Protein AF-A0A7V3LWU8-F1 (afdb_monomer)

Secondary structure (DSSP, 8-state):
-GGG--SPPPGGG---SSS-HHHHHHHHHHHHHHHHHHHHHHHHHGGG-SS--HHHHTT--TTTHHHHEEEEEETTEEEEEE-GGGG-HHHHHHHHHIIIIIHHHHHHHTT-HHHHHHIIIIIHHHHHHHHHHHHHHHHHHHHHHHHTT-HHHHTTB-TTHHHHHHHTTS-TT-HHHHHHHHTS----EEEEEEHHHHHHT-

Foldseek 3Di:
DCVLVPDAWDPQLAADLDDDLVSNLQSLLSLLLLQLVLVVCCLVCPLVPVVDDPCVSSVHDPSCCVVFWDWDDDPQKIKIKGQSLVSRSLSVVLVVLCVPPLVVLVVVLVPDVVSVVCNVPPSVVVSVVSLVSSQVSQVSSVVVCVVVPSVSQVVFACFPVVLVVCLVVDDPPCVVVNVSSNSRGGSMGMDMDRNVSSNVVD

Sequence (202 aa):
MLQHLQRPFVPAYRAPERGDPQVIVRRIAEGVSILAERLRRLPQAYPHWHPFDPAAYFDLYPEQVPAIVRIDRLGATLDVILYADLLSPAFRRAERFWAAEFCPAYFAAGRDDAFAQHFQQRTLPAMQRRLQEAREEIARAAELLYGRDDVAFLAVSAALDERIAHEHRLPEDDPGLIDLYHSLPTLTLSRSYDILEMIRSA

Structure (mmCIF, N/CA/C/O backbone):
data_AF-A0A7V3LWU8-F1
#
_entry.id   AF-A0A7V3LWU8-F1
#
loop_
_atom_site.group_PDB
_atom_site.id
_atom_site.type_symbol
_atom_site.label_atom_id
_atom_site.label_alt_id
_atom_site.label_comp_id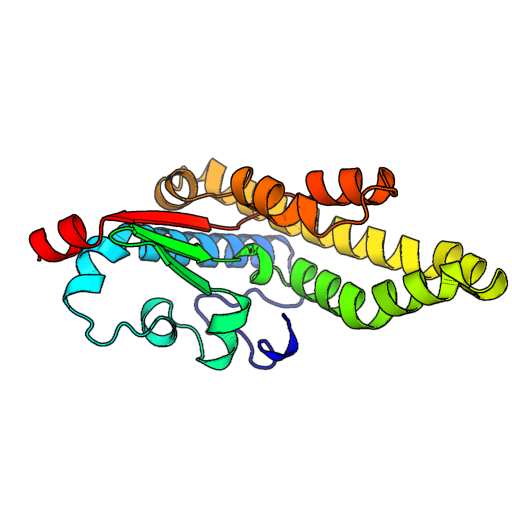
_atom_site.label_asym_id
_atom_site.label_entity_id
_atom_site.label_seq_id
_atom_site.pdbx_PDB_ins_code
_atom_site.Cartn_x
_atom_site.Cartn_y
_atom_site.Cartn_z
_atom_site.occupancy
_atom_site.B_iso_or_equiv
_atom_site.auth_seq_id
_atom_site.auth_comp_id
_atom_site.auth_asym_id
_atom_site.auth_atom_id
_atom_site.pdbx_PDB_model_num
ATOM 1 N N . MET A 1 1 ? -5.614 -4.000 -9.736 1.00 51.31 1 MET A N 1
ATOM 2 C CA . MET A 1 1 ? -6.006 -3.206 -8.554 1.00 51.31 1 MET A CA 1
ATOM 3 C C . MET A 1 1 ? -6.424 -1.782 -8.933 1.00 51.31 1 MET A C 1
ATOM 5 O O . MET A 1 1 ? -7.439 -1.308 -8.448 1.00 51.31 1 MET A O 1
ATOM 9 N N . LEU A 1 2 ? -5.727 -1.111 -9.857 1.00 55.59 2 LEU A N 1
ATOM 10 C CA . LEU A 1 2 ? -5.934 0.325 -10.157 1.00 55.59 2 LEU A CA 1
ATOM 11 C C . LEU A 1 2 ? -7.181 0.754 -10.926 1.00 55.59 2 LEU A C 1
ATOM 13 O O . LEU A 1 2 ? -7.467 1.950 -10.935 1.00 55.59 2 LEU A O 1
ATOM 17 N N . GLN A 1 3 ? -7.927 -0.153 -11.567 1.00 55.62 3 GLN A N 1
ATOM 18 C CA . GLN A 1 3 ? -9.186 0.233 -12.234 1.00 55.62 3 GLN A CA 1
ATOM 19 C C . GLN A 1 3 ? -10.171 0.902 -11.255 1.00 55.62 3 GLN A C 1
ATOM 21 O O . GLN A 1 3 ? -11.027 1.679 -11.659 1.00 55.62 3 GLN A O 1
ATOM 26 N N . HIS A 1 4 ? -9.970 0.646 -9.966 1.00 56.06 4 HIS A N 1
ATOM 27 C CA . HIS A 1 4 ? -10.725 1.119 -8.817 1.00 56.06 4 HIS A CA 1
ATOM 28 C C . HIS A 1 4 ? -10.209 2.457 -8.232 1.00 56.06 4 HIS A C 1
ATOM 30 O O . HIS A 1 4 ? -10.924 3.132 -7.500 1.00 56.06 4 HIS A O 1
ATOM 36 N N . LEU A 1 5 ? -9.006 2.913 -8.613 1.00 68.94 5 LEU A N 1
ATOM 37 C CA . LEU A 1 5 ? -8.411 4.190 -8.174 1.00 68.94 5 LEU A CA 1
ATOM 38 C C . LEU A 1 5 ? -8.501 5.288 -9.251 1.00 68.94 5 LEU A C 1
ATOM 40 O O . LEU A 1 5 ? -7.589 6.101 -9.406 1.00 68.94 5 LEU A O 1
ATOM 44 N N . GLN A 1 6 ? -9.591 5.323 -10.024 1.00 70.06 6 GLN A N 1
ATOM 45 C CA . GLN A 1 6 ? -9.822 6.392 -11.009 1.00 70.06 6 GLN A CA 1
ATOM 46 C C . GLN A 1 6 ? -10.108 7.744 -10.346 1.00 70.06 6 GLN A C 1
ATOM 48 O O . GLN A 1 6 ? -9.814 8.798 -10.912 1.00 70.06 6 GLN A O 1
ATOM 53 N N . ARG A 1 7 ? -10.655 7.717 -9.126 1.00 79.38 7 ARG A N 1
ATOM 54 C CA . ARG A 1 7 ? -10.923 8.908 -8.329 1.00 79.38 7 ARG A CA 1
ATOM 55 C C . ARG A 1 7 ? -9.739 9.213 -7.411 1.00 79.38 7 ARG A C 1
ATOM 57 O O . ARG A 1 7 ? -9.236 8.299 -6.750 1.00 79.38 7 ARG A O 1
ATOM 64 N N . PRO A 1 8 ? -9.301 10.483 -7.315 1.00 83.81 8 PRO A N 1
ATOM 65 C CA . PRO A 1 8 ? -8.256 10.840 -6.371 1.00 83.81 8 PRO A CA 1
ATOM 66 C C . PRO A 1 8 ? -8.719 10.561 -4.941 1.00 83.81 8 PRO A C 1
ATOM 68 O O . PRO A 1 8 ? -9.898 10.713 -4.615 1.00 83.81 8 PRO A O 1
ATOM 71 N N . PHE A 1 9 ? -7.769 10.220 -4.075 1.00 88.88 9 PHE A N 1
ATOM 72 C CA . PHE A 1 9 ? -8.013 10.094 -2.645 1.00 88.88 9 PHE A CA 1
ATOM 73 C C . PHE A 1 9 ? -8.727 11.311 -2.065 1.00 88.88 9 PHE A C 1
ATOM 75 O O . PHE A 1 9 ? -8.534 12.450 -2.527 1.00 88.88 9 PHE A O 1
ATOM 82 N N . VAL A 1 10 ? -9.542 11.065 -1.037 1.00 87.19 10 VAL A N 1
ATOM 83 C CA . VAL A 1 10 ? -10.065 12.138 -0.191 1.00 87.19 10 VAL A CA 1
ATOM 84 C C . VAL A 1 10 ? -8.899 12.959 0.376 1.00 87.19 10 VAL A C 1
ATOM 86 O O . VAL A 1 10 ? -7.784 12.438 0.487 1.00 87.19 10 VAL A O 1
ATOM 89 N N . PRO A 1 11 ? -9.108 14.240 0.731 1.00 86.88 11 PRO A N 1
ATOM 90 C CA . PRO A 1 11 ? -8.021 15.113 1.176 1.00 86.88 11 PRO A CA 1
ATOM 91 C C . PRO A 1 11 ? -7.159 14.530 2.305 1.00 86.88 11 PRO A C 1
ATOM 93 O O . PRO A 1 11 ? -5.954 14.757 2.302 1.00 86.88 11 PRO A O 1
ATOM 96 N N . ALA A 1 12 ? -7.751 13.739 3.207 1.00 88.19 12 ALA A N 1
ATOM 97 C CA . ALA A 1 12 ? -7.053 13.098 4.322 1.00 88.19 12 ALA A CA 1
ATOM 98 C C . ALA A 1 12 ? -5.956 12.103 3.895 1.00 88.19 12 ALA A C 1
ATOM 100 O O . ALA A 1 12 ? -4.964 11.965 4.601 1.00 88.19 12 ALA A O 1
ATOM 101 N N . TYR A 1 13 ? -6.098 11.449 2.736 1.00 93.44 13 TYR A N 1
ATOM 102 C CA . TYR A 1 13 ? -5.145 10.441 2.238 1.00 93.44 13 TYR A CA 1
ATOM 103 C C . TYR A 1 13 ? -4.417 10.879 0.965 1.00 93.44 13 TYR A C 1
ATOM 105 O O . TYR A 1 13 ? -3.695 10.104 0.336 1.00 93.44 13 TYR A O 1
ATOM 113 N N . ARG A 1 14 ? -4.627 12.124 0.527 1.00 90.94 14 ARG A N 1
ATOM 114 C CA . ARG A 1 14 ? -4.094 12.604 -0.745 1.00 90.94 14 ARG A CA 1
ATOM 115 C C . ARG A 1 14 ? -2.665 13.117 -0.585 1.00 90.94 14 ARG A C 1
ATOM 117 O O . ARG A 1 14 ? -2.441 14.251 -0.167 1.00 90.94 14 ARG A O 1
ATOM 124 N N . ALA A 1 15 ? -1.709 12.324 -1.055 1.00 93.19 15 ALA A N 1
ATOM 125 C CA . ALA A 1 15 ? -0.369 12.807 -1.364 1.00 93.19 15 ALA A CA 1
ATOM 126 C C . ALA A 1 15 ? -0.344 13.516 -2.741 1.00 93.19 15 ALA A C 1
ATOM 128 O O . ALA A 1 15 ? -0.968 13.023 -3.689 1.00 93.19 15 ALA A O 1
ATOM 129 N N . PRO A 1 16 ? 0.349 14.664 -2.885 1.00 91.69 16 PRO A N 1
ATOM 130 C CA . PRO A 1 16 ? 0.527 15.327 -4.177 1.00 91.69 16 PRO A CA 1
ATOM 131 C C . PRO A 1 16 ? 1.219 14.416 -5.199 1.00 91.69 16 PRO A C 1
ATOM 133 O O . PRO A 1 16 ? 2.201 13.762 -4.877 1.00 91.69 16 PRO A O 1
ATOM 136 N N . GLU A 1 17 ? 0.756 14.412 -6.451 1.00 88.38 17 GLU A N 1
ATOM 137 C CA . GLU A 1 17 ? 1.379 13.615 -7.529 1.00 88.38 17 GLU A CA 1
ATOM 138 C C . GLU A 1 17 ? 2.756 14.154 -7.959 1.00 88.38 17 GLU A C 1
ATOM 140 O O . GLU A 1 17 ? 3.556 13.432 -8.553 1.00 88.38 17 GLU A O 1
ATOM 145 N N . ARG A 1 18 ? 3.016 15.442 -7.706 1.00 88.00 18 ARG A N 1
ATOM 146 C CA . ARG A 1 18 ? 4.257 16.160 -8.025 1.00 88.00 18 ARG A CA 1
ATOM 147 C C . ARG A 1 18 ? 4.507 17.234 -6.973 1.00 88.00 18 ARG A C 1
ATOM 149 O O . ARG A 1 18 ? 3.559 17.724 -6.359 1.00 88.00 18 ARG A O 1
ATOM 156 N N . GLY A 1 19 ? 5.761 17.650 -6.835 1.00 90.62 19 GLY A N 1
ATOM 157 C CA . GLY A 1 19 ? 6.166 18.734 -5.945 1.00 90.62 19 GLY A CA 1
ATOM 158 C C . GLY A 1 19 ? 7.353 18.335 -5.082 1.00 90.62 19 GLY A C 1
ATOM 159 O O . GLY A 1 19 ? 8.114 17.443 -5.447 1.00 90.62 19 GLY A O 1
ATOM 160 N N . ASP A 1 20 ? 7.498 19.013 -3.946 1.00 95.00 20 ASP A N 1
ATOM 161 C CA . ASP A 1 20 ? 8.551 18.734 -2.974 1.00 95.00 20 ASP A CA 1
ATOM 162 C C . ASP A 1 20 ? 8.423 17.295 -2.423 1.00 95.00 20 ASP A C 1
ATOM 164 O O . ASP A 1 20 ? 7.406 16.977 -1.788 1.00 95.00 20 ASP A O 1
ATOM 168 N N . PRO A 1 21 ? 9.447 16.436 -2.609 1.00 93.94 21 PRO A N 1
ATOM 169 C CA . PRO A 1 21 ? 9.463 15.080 -2.071 1.00 93.94 21 PRO A CA 1
ATOM 170 C C . PRO A 1 21 ? 9.198 15.013 -0.563 1.00 93.94 21 PRO A C 1
ATOM 172 O O . PRO A 1 21 ? 8.535 14.087 -0.102 1.00 93.94 21 PRO A O 1
ATOM 175 N N . GLN A 1 22 ? 9.647 15.998 0.224 1.00 95.31 22 GLN A N 1
ATOM 176 C CA . GLN A 1 22 ? 9.404 16.007 1.670 1.00 95.31 22 GLN A CA 1
ATOM 177 C C . GLN A 1 22 ? 7.927 16.224 2.007 1.00 95.31 22 GLN A C 1
ATOM 179 O O . GLN A 1 22 ? 7.410 15.658 2.971 1.00 95.31 22 GLN A O 1
ATOM 184 N N . VAL A 1 23 ? 7.227 17.050 1.225 1.00 96.25 23 VAL A N 1
ATOM 185 C CA . VAL A 1 23 ? 5.783 17.254 1.387 1.00 96.25 23 VAL A CA 1
ATOM 186 C C . VAL A 1 23 ? 5.030 15.979 1.028 1.00 96.25 23 VAL A C 1
ATOM 188 O O . VAL A 1 23 ? 4.137 15.589 1.776 1.00 96.25 23 VAL A O 1
ATOM 191 N N . ILE A 1 24 ? 5.411 15.312 -0.063 1.00 96.56 24 ILE A N 1
ATOM 192 C CA . ILE A 1 24 ? 4.802 14.046 -0.494 1.00 96.56 24 ILE A CA 1
ATOM 193 C C . ILE A 1 24 ? 4.956 12.981 0.598 1.00 96.56 24 ILE A C 1
ATOM 195 O O . ILE A 1 24 ? 3.952 12.461 1.080 1.00 96.56 24 ILE A O 1
ATOM 199 N N . VAL A 1 25 ? 6.187 12.731 1.053 1.00 96.56 25 VAL A N 1
ATOM 200 C CA . VAL A 1 25 ? 6.500 11.745 2.102 1.00 96.56 25 VAL A CA 1
ATOM 201 C C . VAL A 1 25 ? 5.716 12.010 3.387 1.00 96.56 25 VAL A C 1
ATOM 203 O O . VAL A 1 25 ? 5.103 11.102 3.945 1.00 96.56 25 VAL A O 1
ATOM 206 N N . ARG A 1 26 ? 5.668 13.267 3.841 1.00 96.62 26 ARG A N 1
ATOM 207 C CA . ARG A 1 26 ? 4.905 13.648 5.036 1.00 96.62 26 ARG A CA 1
ATOM 208 C C . ARG A 1 26 ? 3.408 13.386 4.880 1.00 96.62 26 ARG A C 1
ATOM 210 O O . ARG A 1 26 ? 2.795 12.906 5.826 1.00 96.62 26 ARG A O 1
ATOM 217 N N . ARG A 1 27 ? 2.829 13.668 3.708 1.00 97.00 27 ARG A N 1
ATOM 218 C CA . ARG A 1 27 ? 1.408 13.395 3.433 1.00 97.00 27 ARG A CA 1
ATOM 219 C C . ARG A 1 27 ? 1.095 11.903 3.402 1.00 97.00 27 ARG A C 1
ATOM 221 O O . ARG A 1 27 ? 0.041 11.511 3.888 1.00 97.00 27 ARG A O 1
ATOM 228 N N . ILE A 1 28 ? 2.005 11.085 2.871 1.00 96.62 28 ILE A N 1
ATOM 229 C CA . ILE A 1 28 ? 1.878 9.623 2.916 1.00 96.62 28 ILE A CA 1
ATOM 230 C C . ILE A 1 28 ? 1.872 9.157 4.375 1.00 96.62 28 ILE A C 1
ATOM 232 O O . ILE A 1 28 ? 0.922 8.500 4.788 1.00 96.62 28 ILE A O 1
ATOM 236 N N . ALA A 1 29 ? 2.876 9.557 5.164 1.00 96.19 29 ALA A N 1
ATOM 237 C CA . ALA A 1 29 ? 2.971 9.192 6.577 1.00 96.19 29 ALA A CA 1
ATOM 238 C C . ALA A 1 29 ? 1.719 9.612 7.368 1.00 96.19 29 ALA A C 1
ATOM 240 O O . ALA A 1 29 ? 1.133 8.790 8.057 1.00 96.19 29 ALA A O 1
ATOM 241 N N . GLU A 1 30 ? 1.246 10.853 7.208 1.00 96.19 30 GLU A N 1
ATOM 242 C CA . GLU A 1 30 ? 0.007 11.331 7.843 1.00 96.19 30 GLU A CA 1
ATOM 243 C C . GLU A 1 30 ? -1.210 10.462 7.485 1.00 96.19 30 GLU A C 1
ATOM 245 O O . GLU A 1 30 ? -1.994 10.104 8.363 1.00 96.19 30 GLU A O 1
ATOM 250 N N . GLY A 1 31 ? -1.358 10.089 6.210 1.00 96.75 31 GLY A N 1
ATOM 251 C CA . GLY A 1 31 ? -2.437 9.207 5.770 1.00 96.75 31 GLY A CA 1
ATOM 252 C C . GLY A 1 31 ? -2.355 7.813 6.400 1.00 96.75 31 GLY A C 1
ATOM 253 O O . GLY A 1 31 ? -3.369 7.294 6.868 1.00 96.75 31 GLY A O 1
ATOM 254 N N . VAL A 1 32 ? -1.150 7.237 6.471 1.00 96.69 32 VAL A N 1
ATOM 255 C CA . VAL A 1 32 ? -0.896 5.934 7.109 1.00 96.69 32 VAL A CA 1
ATOM 256 C C . VAL A 1 32 ? -1.210 5.982 8.605 1.00 96.69 32 VAL A C 1
ATOM 258 O O . VAL A 1 32 ? -1.919 5.103 9.089 1.00 96.69 32 VAL A O 1
ATOM 261 N N . SER A 1 33 ? -0.778 7.023 9.325 1.00 95.75 33 SER A N 1
ATOM 262 C CA . SER A 1 33 ? -1.102 7.221 10.747 1.00 95.75 33 SER A CA 1
ATOM 263 C C . SER A 1 33 ? -2.613 7.230 10.994 1.00 95.75 33 SER A C 1
ATOM 265 O O . SER A 1 33 ? -3.105 6.591 11.923 1.00 95.75 33 SER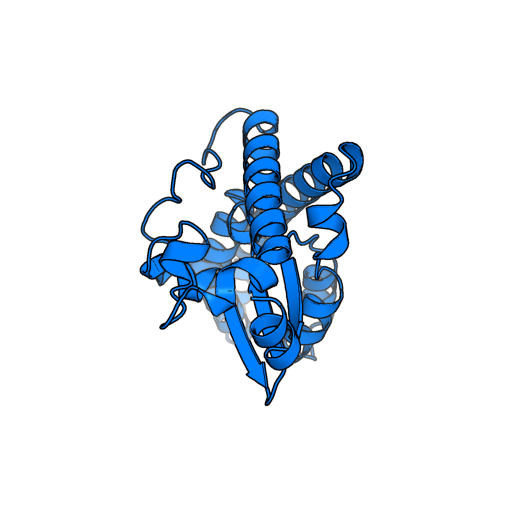 A O 1
ATOM 267 N N . ILE A 1 34 ? -3.379 7.920 10.138 1.00 96.25 34 ILE A N 1
ATOM 268 C CA . ILE A 1 34 ? -4.845 7.969 10.247 1.00 96.25 34 ILE A CA 1
ATOM 269 C C . ILE A 1 34 ? -5.453 6.575 10.042 1.00 96.25 34 ILE A C 1
ATOM 271 O O . ILE A 1 34 ? -6.354 6.188 10.787 1.00 96.25 34 ILE A O 1
ATOM 275 N N . LEU A 1 35 ? -4.988 5.821 9.041 1.00 96.44 35 LEU A N 1
ATOM 276 C CA . LEU A 1 35 ? -5.469 4.462 8.778 1.00 96.44 35 LEU A CA 1
ATOM 277 C C . LEU A 1 35 ? -5.123 3.500 9.924 1.00 96.44 35 LEU A C 1
ATOM 279 O O . LEU A 1 35 ? -5.987 2.739 10.363 1.00 96.44 35 LEU A O 1
ATOM 283 N N . ALA A 1 36 ? -3.904 3.581 10.455 1.00 95.56 36 ALA A N 1
ATOM 284 C CA . ALA A 1 36 ? -3.461 2.778 11.589 1.00 95.56 36 ALA A CA 1
ATOM 285 C C . ALA A 1 36 ? -4.295 3.056 12.846 1.00 95.56 36 ALA A C 1
ATOM 287 O O . ALA A 1 36 ? -4.751 2.131 13.520 1.00 95.56 36 ALA A O 1
ATOM 288 N N . GLU A 1 37 ? -4.585 4.328 13.121 1.00 95.38 37 GLU A N 1
ATOM 289 C CA . GLU A 1 37 ? -5.436 4.712 14.244 1.00 95.38 37 GLU A CA 1
ATOM 290 C C . GLU A 1 37 ? -6.882 4.221 14.072 1.00 95.38 37 GLU A C 1
ATOM 292 O O . GLU A 1 37 ? -7.509 3.789 15.042 1.00 95.38 37 GLU A O 1
ATOM 297 N N . ARG A 1 38 ? -7.413 4.218 12.842 1.00 95.56 38 ARG A N 1
ATOM 298 C CA . ARG A 1 38 ? -8.732 3.631 12.549 1.00 95.56 38 ARG A CA 1
ATOM 299 C C . ARG A 1 38 ? -8.746 2.129 12.788 1.00 95.56 38 ARG A C 1
ATOM 301 O O . ARG A 1 38 ? -9.636 1.650 13.480 1.00 95.56 38 ARG A O 1
ATOM 308 N N . LEU A 1 39 ? -7.738 1.389 12.325 1.00 95.19 39 LEU A N 1
ATOM 309 C CA . LEU A 1 39 ? -7.614 -0.032 12.668 1.00 95.19 39 LEU A CA 1
ATOM 310 C C . LEU A 1 39 ? -7.565 -0.230 14.185 1.00 95.19 39 LEU A C 1
ATOM 312 O O . LEU A 1 39 ? -8.277 -1.070 14.736 1.00 95.19 39 LEU A O 1
ATOM 316 N N . ARG A 1 40 ? -6.783 0.574 14.906 1.00 92.75 40 ARG A N 1
ATOM 317 C CA . ARG A 1 40 ? -6.690 0.461 16.365 1.00 92.75 40 ARG A CA 1
ATOM 318 C C . ARG A 1 40 ? -8.037 0.662 17.066 1.00 92.75 40 ARG A C 1
ATOM 320 O O . ARG A 1 40 ? -8.296 0.005 18.074 1.00 92.75 40 ARG A O 1
ATOM 327 N N . ARG A 1 41 ? -8.887 1.548 16.543 1.00 93.75 41 ARG A N 1
ATOM 328 C CA . ARG A 1 41 ? -10.213 1.871 17.097 1.00 93.75 41 ARG A CA 1
ATOM 329 C C . ARG A 1 41 ? -11.343 0.979 16.586 1.00 93.75 41 ARG A C 1
ATOM 331 O O . ARG A 1 41 ? -12.442 1.056 17.133 1.00 93.75 41 ARG A O 1
ATOM 338 N N . LEU A 1 42 ? -11.100 0.126 15.591 1.00 93.62 42 LEU A N 1
ATOM 339 C CA . LEU A 1 42 ? -12.138 -0.717 14.997 1.00 93.62 42 LEU A CA 1
ATOM 340 C C . LEU A 1 42 ? -12.930 -1.544 16.028 1.00 93.62 42 LEU A C 1
ATOM 342 O O . LEU A 1 42 ? -14.154 -1.532 15.928 1.00 93.62 42 LEU A O 1
ATOM 346 N N . PRO A 1 43 ? -12.320 -2.157 17.067 1.00 92.50 43 PRO A N 1
ATOM 347 C CA . PRO A 1 43 ? -13.062 -2.893 18.097 1.00 92.50 43 PRO A CA 1
ATOM 348 C C . PRO A 1 43 ? -14.153 -2.091 18.798 1.00 92.50 43 PRO A C 1
ATOM 350 O O . PRO A 1 43 ? -15.177 -2.651 19.163 1.00 92.50 43 PRO A O 1
ATOM 353 N N . GLN A 1 44 ? -13.940 -0.786 18.962 1.00 92.00 44 GLN A N 1
ATOM 354 C CA . GLN A 1 44 ? -14.876 0.109 19.642 1.00 92.00 44 GLN A CA 1
ATOM 355 C C . GLN A 1 44 ? -15.988 0.580 18.703 1.00 92.00 44 GLN A C 1
ATOM 357 O O . GLN A 1 44 ? -17.088 0.869 19.148 1.00 92.00 44 GLN A O 1
ATOM 362 N N . ALA A 1 45 ? -15.711 0.689 17.402 1.00 91.19 45 ALA A N 1
ATOM 363 C CA . ALA A 1 45 ? -16.661 1.223 16.430 1.00 91.19 45 ALA A CA 1
ATOM 364 C C . ALA A 1 45 ? -17.515 0.139 15.759 1.00 91.19 45 ALA A C 1
ATOM 366 O O . ALA A 1 45 ? -18.694 0.360 15.488 1.00 91.19 45 ALA A O 1
ATOM 367 N N . TYR A 1 46 ? -16.927 -1.029 15.497 1.00 89.88 46 TYR A N 1
ATOM 368 C CA . TYR A 1 46 ? -17.556 -2.132 14.768 1.00 89.88 46 TYR A CA 1
ATOM 369 C C . TYR A 1 46 ? -18.914 -2.566 15.351 1.00 89.88 46 TYR A C 1
ATOM 371 O O . TYR A 1 46 ? -19.858 -2.713 14.573 1.00 89.88 46 TYR A O 1
ATOM 379 N N . PRO A 1 47 ? -19.095 -2.691 16.684 1.00 89.50 47 PRO A N 1
ATOM 380 C CA . PRO A 1 47 ? -20.377 -3.103 17.260 1.00 89.50 47 PRO A CA 1
ATOM 381 C C . PRO A 1 47 ? -21.514 -2.101 17.022 1.00 89.50 47 PRO A C 1
ATOM 383 O O . PRO A 1 47 ? -22.687 -2.457 17.089 1.00 89.50 47 PRO A O 1
ATOM 386 N N . HIS A 1 48 ? -21.189 -0.844 16.720 1.00 88.81 48 HIS A N 1
ATOM 387 C CA . HIS A 1 48 ? -22.177 0.206 16.489 1.00 88.81 48 HIS A CA 1
ATOM 388 C C . HIS A 1 48 ? -22.551 0.365 15.009 1.00 88.81 48 HIS A C 1
ATOM 390 O O . HIS A 1 48 ? -23.454 1.137 14.692 1.00 88.81 48 HIS A O 1
ATOM 396 N N . TRP A 1 49 ? -21.905 -0.368 14.094 1.00 86.25 49 TRP A N 1
ATOM 397 C CA . TRP A 1 49 ? -22.111 -0.248 12.648 1.00 86.25 49 TRP A CA 1
ATOM 398 C C . TRP A 1 49 ? -22.649 -1.534 12.033 1.00 86.25 49 TRP A C 1
ATOM 400 O O . TRP A 1 49 ? -21.915 -2.491 11.799 1.00 86.25 49 TRP A O 1
ATOM 410 N N . HIS A 1 50 ? -23.958 -1.544 11.775 1.00 82.88 50 HIS A N 1
ATOM 411 C CA . HIS A 1 50 ? -24.681 -2.697 11.246 1.00 82.88 50 HIS A CA 1
ATOM 412 C C . HIS A 1 50 ? -25.586 -2.265 10.078 1.00 82.88 50 HIS A C 1
ATOM 414 O O . HIS A 1 50 ? -26.621 -1.641 10.326 1.00 82.88 50 HIS A O 1
ATOM 420 N N . PRO A 1 51 ? -25.241 -2.600 8.816 1.00 86.62 51 PRO A N 1
ATOM 421 C CA . PRO A 1 51 ? -24.036 -3.323 8.381 1.00 86.62 51 PRO A CA 1
ATOM 422 C C . PRO A 1 51 ? -22.746 -2.493 8.519 1.00 86.62 51 PRO A C 1
ATOM 424 O O . PRO A 1 51 ? -22.787 -1.265 8.466 1.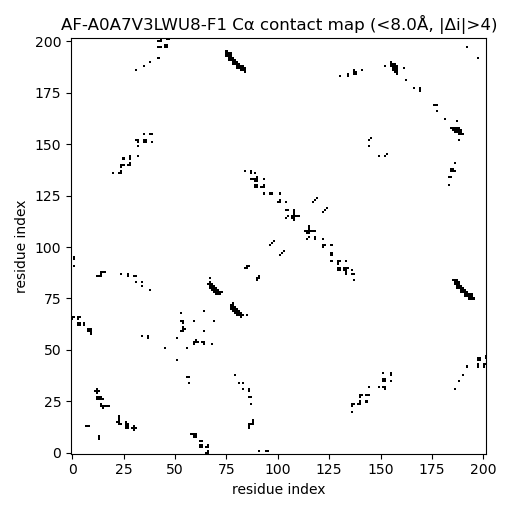00 86.62 51 PRO A O 1
ATOM 427 N N . PHE A 1 52 ? -21.598 -3.164 8.668 1.00 89.31 52 PHE A N 1
ATOM 428 C CA . PHE A 1 52 ? -20.294 -2.495 8.638 1.00 89.31 52 PHE A CA 1
ATOM 429 C C . PHE A 1 52 ? -19.993 -2.001 7.219 1.00 89.31 52 PHE A C 1
ATOM 431 O O . PHE A 1 52 ? -19.948 -2.799 6.281 1.00 89.31 52 PHE A O 1
ATOM 438 N N . ASP A 1 53 ? -19.772 -0.696 7.075 1.00 92.56 53 ASP A N 1
ATOM 439 C CA . ASP A 1 53 ? -19.418 -0.055 5.809 1.00 92.56 53 ASP A CA 1
ATOM 440 C C . ASP A 1 53 ? -17.932 0.353 5.816 1.00 92.56 53 ASP A C 1
ATOM 442 O O . ASP A 1 53 ? -17.577 1.376 6.410 1.00 92.56 53 ASP A O 1
ATOM 446 N N . PRO A 1 54 ? -17.032 -0.404 5.162 1.00 92.94 54 PRO A N 1
ATOM 447 C CA . PRO A 1 54 ? -15.613 -0.062 5.124 1.00 92.94 54 PRO A CA 1
ATOM 448 C C . PRO A 1 54 ? -15.324 1.251 4.384 1.00 92.94 54 PRO A C 1
ATOM 450 O O . PRO A 1 54 ? -14.338 1.911 4.711 1.00 92.94 54 PRO A O 1
ATOM 453 N N . ALA A 1 55 ? -16.159 1.655 3.419 1.00 93.56 55 ALA A N 1
ATOM 454 C CA . ALA A 1 55 ? -15.965 2.914 2.703 1.00 93.56 55 ALA A CA 1
ATOM 455 C C . ALA A 1 55 ? -16.128 4.086 3.674 1.00 93.56 55 ALA A C 1
ATOM 457 O O . ALA A 1 55 ? -15.221 4.903 3.830 1.00 93.56 55 ALA A O 1
ATOM 458 N N . ALA A 1 56 ? -17.243 4.102 4.408 1.00 93.19 56 ALA A N 1
ATOM 459 C CA . ALA A 1 56 ? -17.481 5.097 5.443 1.00 93.19 56 ALA A CA 1
ATOM 460 C C . ALA A 1 56 ? -16.451 5.002 6.580 1.00 93.19 56 ALA A C 1
ATOM 462 O O . ALA A 1 56 ? -15.995 6.031 7.073 1.00 93.19 56 ALA A O 1
ATOM 463 N N . TYR A 1 57 ? -16.053 3.790 6.996 1.00 95.19 57 TYR A N 1
ATOM 464 C CA . TYR A 1 57 ? -15.194 3.624 8.179 1.00 95.19 57 TYR A CA 1
ATOM 465 C C . TYR A 1 57 ? -13.810 4.190 7.959 1.00 95.19 57 TYR A C 1
ATOM 467 O O . TYR A 1 57 ? -13.224 4.761 8.875 1.00 95.19 57 TYR A O 1
ATOM 475 N N . PHE A 1 58 ? -13.281 4.013 6.754 1.00 94.94 58 PHE A N 1
ATOM 476 C CA . PHE A 1 58 ? -11.935 4.417 6.386 1.00 94.94 58 PHE A CA 1
ATOM 477 C C . PHE A 1 58 ? -11.918 5.699 5.550 1.00 94.94 58 PHE A C 1
ATOM 479 O O . PHE A 1 58 ? -10.885 5.988 4.969 1.00 94.94 58 PHE A O 1
ATOM 486 N N . ASP A 1 59 ? -13.018 6.463 5.479 1.00 94.88 59 ASP A N 1
ATOM 487 C CA . ASP A 1 59 ? -13.164 7.666 4.636 1.00 94.88 59 ASP A CA 1
ATOM 488 C C . ASP A 1 59 ? -12.712 7.435 3.182 1.00 94.88 59 ASP A C 1
ATOM 490 O O . ASP A 1 59 ? -12.076 8.280 2.548 1.00 94.88 59 ASP A O 1
ATOM 494 N N . LEU A 1 60 ? -13.027 6.263 2.642 1.00 93.38 60 LEU A N 1
ATOM 495 C CA . LEU A 1 60 ? -12.726 5.893 1.269 1.00 93.38 60 LEU A CA 1
ATOM 496 C C . LEU A 1 60 ? -13.961 6.088 0.400 1.00 93.38 60 LEU A C 1
ATOM 498 O O . LEU A 1 60 ? -15.099 5.916 0.837 1.00 93.38 60 LEU A O 1
ATOM 502 N N . TYR A 1 61 ? -13.744 6.394 -0.876 1.00 91.81 61 TYR A N 1
ATOM 503 C CA . TYR A 1 61 ? -14.824 6.216 -1.837 1.00 91.81 61 TYR A CA 1
ATOM 504 C C . TYR A 1 61 ? -15.114 4.715 -2.019 1.00 91.81 61 TYR A C 1
ATOM 506 O O . TYR A 1 61 ? -14.172 3.920 -1.956 1.00 91.81 61 TYR A O 1
ATOM 514 N N . PRO A 1 62 ? -16.370 4.302 -2.282 1.00 91.19 62 PRO A N 1
ATOM 515 C CA . PRO A 1 62 ? -16.713 2.891 -2.475 1.00 91.19 62 PRO A CA 1
ATOM 516 C C . PRO A 1 62 ? -15.839 2.195 -3.522 1.00 91.19 62 PRO A C 1
ATOM 518 O O . PRO A 1 62 ? -15.422 1.056 -3.327 1.00 91.19 62 PRO A O 1
ATOM 521 N N . GLU A 1 63 ? -15.486 2.900 -4.600 1.00 89.38 63 GLU A N 1
ATOM 522 C CA . GLU A 1 63 ? -14.579 2.396 -5.626 1.00 89.38 63 GLU A CA 1
ATOM 523 C C . GLU A 1 63 ? -13.160 2.130 -5.111 1.00 89.38 63 GLU A C 1
ATOM 525 O O . GLU A 1 63 ? -12.505 1.255 -5.648 1.00 89.38 63 GLU A O 1
ATOM 530 N N . GLN A 1 64 ? -12.684 2.807 -4.065 1.00 90.88 64 GLN A N 1
ATOM 531 C CA . GLN A 1 64 ? -11.322 2.650 -3.535 1.00 90.88 64 GLN A CA 1
ATOM 532 C C . GLN A 1 64 ? -11.188 1.467 -2.573 1.00 90.88 64 GLN A C 1
ATOM 534 O O . GLN A 1 64 ? -10.101 0.899 -2.456 1.00 90.88 64 GLN A O 1
ATOM 539 N N . VAL A 1 65 ? -12.282 1.081 -1.910 1.00 92.50 65 VAL A N 1
ATOM 540 C CA . VAL A 1 65 ? -12.315 -0.029 -0.948 1.00 92.50 65 VAL A CA 1
ATOM 541 C C . VAL A 1 65 ? -11.682 -1.308 -1.505 1.00 92.50 65 VAL A C 1
ATOM 543 O O . VAL A 1 65 ? -10.734 -1.772 -0.884 1.00 92.50 65 VAL A O 1
ATOM 546 N N . PRO A 1 66 ? -12.084 -1.861 -2.669 1.00 90.12 66 PRO A N 1
ATOM 547 C CA . PRO A 1 66 ? -11.522 -3.126 -3.155 1.00 90.12 66 PRO A CA 1
ATOM 548 C C . PRO A 1 66 ? -10.034 -3.058 -3.528 1.00 90.12 66 PRO A C 1
ATOM 550 O O . PRO A 1 66 ? -9.406 -4.099 -3.700 1.00 90.12 66 PRO A O 1
ATOM 553 N N . ALA A 1 67 ? -9.464 -1.860 -3.694 1.00 88.12 67 ALA A N 1
ATOM 554 C CA . ALA A 1 67 ? -8.035 -1.703 -3.947 1.00 88.12 67 ALA A CA 1
ATOM 555 C C . ALA A 1 67 ? -7.216 -1.620 -2.652 1.00 88.12 67 ALA A C 1
ATOM 557 O O . ALA A 1 67 ? -6.054 -2.008 -2.651 1.00 88.12 67 ALA A O 1
ATOM 558 N N . ILE A 1 68 ? -7.803 -1.090 -1.577 1.00 91.56 68 ILE A N 1
ATOM 559 C CA . ILE A 1 68 ? -7.069 -0.701 -0.365 1.00 91.56 68 ILE A CA 1
ATOM 560 C C . ILE A 1 68 ? -7.387 -1.607 0.802 1.00 91.56 68 ILE A C 1
ATOM 562 O O . ILE A 1 68 ? -6.500 -1.889 1.589 1.00 91.56 68 ILE A O 1
ATOM 566 N N . VAL A 1 69 ? -8.634 -2.036 0.935 1.00 93.56 69 VAL A N 1
ATOM 567 C CA . VAL A 1 69 ? -9.129 -2.739 2.108 1.00 93.56 69 VAL A CA 1
ATOM 568 C C . VAL A 1 69 ? -9.435 -4.177 1.723 1.00 93.56 69 VAL A C 1
ATOM 570 O O . VAL A 1 69 ? -10.275 -4.434 0.860 1.00 93.56 69 VAL A O 1
ATOM 573 N N . ARG A 1 70 ? -8.801 -5.120 2.414 1.00 92.88 70 ARG A N 1
ATOM 574 C CA . ARG A 1 70 ? -9.206 -6.523 2.418 1.00 92.88 70 ARG A CA 1
ATOM 575 C C . ARG A 1 70 ? -9.752 -6.859 3.796 1.00 92.88 70 ARG A C 1
ATOM 577 O O . ARG A 1 70 ? -9.086 -6.610 4.794 1.00 92.88 70 ARG A O 1
ATOM 584 N N . ILE A 1 71 ? -10.969 -7.386 3.839 1.00 91.81 71 ILE A N 1
ATOM 585 C CA . ILE A 1 71 ? -11.601 -7.850 5.073 1.00 91.81 71 ILE A CA 1
ATOM 586 C C . ILE A 1 71 ? -11.968 -9.305 4.866 1.00 91.81 71 ILE A C 1
ATOM 588 O O . ILE A 1 71 ? -12.819 -9.607 4.029 1.00 91.81 71 ILE A O 1
ATOM 592 N N . ASP A 1 72 ? -11.359 -10.179 5.654 1.00 91.19 72 ASP A N 1
ATOM 593 C CA . ASP A 1 72 ? -11.682 -11.595 5.671 1.00 91.19 72 ASP A CA 1
ATOM 594 C C . ASP A 1 72 ? -12.295 -11.955 7.017 1.00 91.19 72 ASP A C 1
ATOM 596 O O . ASP A 1 72 ? -11.855 -11.507 8.075 1.00 91.19 72 ASP A O 1
ATOM 600 N N . ARG A 1 73 ? -13.343 -12.776 6.985 1.00 89.62 73 ARG A N 1
ATOM 601 C CA . ARG A 1 73 ? -13.956 -13.315 8.194 1.00 89.62 73 ARG A CA 1
ATOM 602 C C . ARG A 1 73 ? -13.747 -14.817 8.228 1.00 89.62 73 ARG A C 1
ATOM 604 O O . ARG A 1 73 ? -14.316 -15.534 7.405 1.00 89.62 73 ARG A O 1
ATOM 611 N N . LEU A 1 74 ? -13.005 -15.287 9.223 1.00 88.12 74 LEU A N 1
ATOM 612 C CA . LEU A 1 74 ? -12.775 -16.703 9.471 1.00 88.12 74 LEU A CA 1
ATOM 613 C C . LEU A 1 74 ? -13.372 -17.087 10.828 1.00 88.12 74 LEU A C 1
ATOM 615 O O . LEU A 1 74 ? -12.766 -16.920 11.883 1.00 88.12 74 LEU A O 1
ATOM 619 N N . GLY A 1 75 ? -14.614 -17.578 10.807 1.00 89.44 75 GLY A N 1
ATOM 620 C CA . GLY A 1 75 ? -15.353 -17.903 12.027 1.00 89.44 75 GLY A CA 1
ATOM 621 C C . GLY A 1 75 ? -15.618 -16.663 12.893 1.00 89.44 75 GLY A C 1
ATOM 622 O O . GLY A 1 75 ? -16.419 -15.797 12.516 1.00 89.44 75 GLY A O 1
ATOM 623 N N . ALA A 1 76 ? -14.971 -16.616 14.062 1.00 90.19 76 ALA A N 1
ATOM 624 C CA . ALA A 1 76 ? -15.023 -15.499 15.008 1.00 90.19 76 ALA A CA 1
ATOM 625 C C . ALA A 1 76 ? -13.896 -14.474 14.800 1.00 90.19 76 ALA A C 1
ATOM 627 O O . ALA A 1 76 ?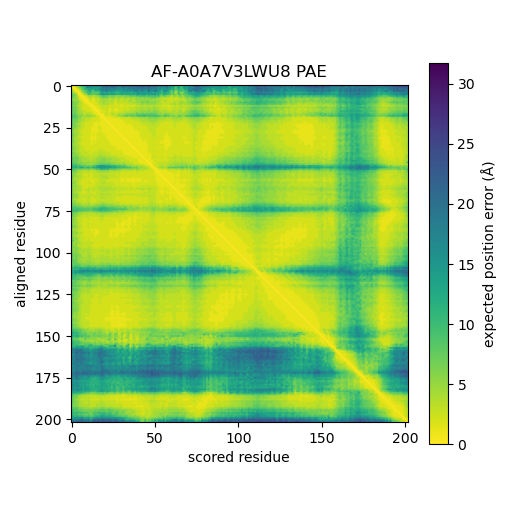 -13.905 -13.442 15.458 1.00 90.19 76 ALA A O 1
ATOM 628 N N . THR A 1 77 ? -12.961 -14.718 13.883 1.00 91.81 77 THR A N 1
ATOM 629 C CA . THR A 1 77 ? -11.873 -13.785 13.587 1.00 91.81 77 THR A CA 1
ATOM 630 C C . THR A 1 77 ? -12.244 -12.885 12.412 1.00 91.81 77 THR A C 1
ATOM 632 O O . THR A 1 77 ? -12.758 -13.355 11.393 1.00 91.81 77 THR A O 1
ATOM 635 N N . LEU A 1 78 ? -11.993 -11.587 12.567 1.00 91.94 78 LEU A N 1
ATOM 636 C CA . LEU A 1 78 ? -12.039 -10.585 11.510 1.00 91.94 78 LEU A CA 1
ATOM 637 C C . LEU A 1 78 ? -10.609 -10.140 11.208 1.00 91.94 78 LEU A C 1
ATOM 639 O O . LEU A 1 78 ? -9.984 -9.501 12.050 1.00 91.94 78 LEU A O 1
ATOM 643 N N . ASP A 1 79 ? -10.114 -10.448 10.020 1.00 92.19 79 ASP A N 1
ATOM 644 C CA . ASP A 1 79 ? -8.816 -9.988 9.538 1.00 92.19 79 ASP A CA 1
ATOM 645 C C . ASP A 1 79 ? -9.023 -8.775 8.641 1.00 92.19 79 ASP A C 1
ATOM 647 O O . ASP A 1 79 ? -9.802 -8.823 7.686 1.00 92.19 79 ASP A O 1
ATOM 651 N N . VAL A 1 80 ? -8.340 -7.674 8.948 1.00 93.19 80 VAL A N 1
ATOM 652 C CA . VAL A 1 80 ? -8.406 -6.446 8.155 1.00 93.19 80 VAL A CA 1
ATOM 653 C C . VAL A 1 80 ? -7.009 -6.066 7.698 1.00 93.19 80 VAL A C 1
ATOM 655 O O . VAL A 1 80 ? -6.134 -5.824 8.525 1.00 93.19 80 VAL A O 1
ATOM 658 N N . ILE A 1 81 ? -6.828 -5.969 6.382 1.00 93.06 81 ILE A N 1
ATOM 659 C CA . ILE A 1 81 ? -5.586 -5.552 5.729 1.00 93.06 81 ILE A CA 1
ATOM 660 C C . ILE A 1 81 ? -5.846 -4.253 4.964 1.00 93.06 81 ILE A C 1
ATOM 662 O O . ILE A 1 81 ? -6.827 -4.144 4.224 1.00 93.06 81 ILE A O 1
ATOM 666 N N . LEU A 1 82 ? -4.965 -3.271 5.138 1.00 94.19 82 LEU A N 1
ATOM 667 C CA . LEU A 1 82 ? -4.958 -2.003 4.421 1.00 94.19 82 LEU A CA 1
ATOM 668 C C . LEU A 1 82 ? -3.670 -1.864 3.607 1.00 94.19 82 LEU A C 1
ATOM 670 O O . LEU A 1 82 ? -2.600 -1.664 4.179 1.00 94.19 82 LEU A O 1
ATOM 674 N N . TYR A 1 83 ? -3.782 -1.881 2.281 1.00 92.62 83 TYR A N 1
ATOM 675 C CA . TYR A 1 83 ? -2.680 -1.679 1.334 1.00 92.62 83 TYR A CA 1
ATOM 676 C C . TYR A 1 83 ? -2.302 -0.193 1.228 1.00 92.62 83 TYR A C 1
ATOM 678 O O . TYR A 1 83 ? -2.532 0.470 0.209 1.00 92.62 83 TYR A O 1
ATOM 686 N N . ALA A 1 84 ? -1.765 0.372 2.314 1.00 94.44 84 ALA A N 1
ATOM 687 C CA . ALA A 1 84 ? -1.480 1.803 2.416 1.00 94.44 84 ALA A CA 1
ATOM 688 C C . ALA A 1 84 ? -0.311 2.265 1.522 1.00 94.44 84 ALA A C 1
ATOM 690 O O . ALA A 1 84 ? -0.151 3.465 1.296 1.00 94.44 84 ALA A O 1
ATOM 691 N N . ASP A 1 85 ? 0.442 1.342 0.917 1.00 92.38 85 ASP A N 1
ATOM 692 C CA . ASP A 1 85 ? 1.403 1.638 -0.155 1.00 92.38 85 ASP A CA 1
ATOM 693 C C . ASP A 1 85 ? 0.756 2.369 -1.331 1.00 92.38 85 ASP A C 1
ATOM 695 O O . ASP A 1 85 ? 1.371 3.231 -1.961 1.00 92.38 85 ASP A O 1
ATOM 699 N N . LEU A 1 86 ? -0.535 2.117 -1.579 1.00 92.69 86 LEU A N 1
ATOM 700 C CA . LEU A 1 86 ? -1.309 2.835 -2.587 1.00 92.69 86 LEU A CA 1
ATOM 701 C C . LEU A 1 86 ? -1.445 4.331 -2.296 1.00 92.69 86 LEU A C 1
ATOM 703 O O . LEU A 1 86 ? -1.821 5.073 -3.205 1.00 92.69 86 LEU A O 1
ATOM 707 N N . LEU A 1 87 ? -1.125 4.811 -1.091 1.00 94.88 87 LEU A N 1
ATOM 708 C CA . LEU A 1 87 ? -1.051 6.243 -0.803 1.00 94.88 87 LEU A CA 1
ATOM 709 C C . LEU A 1 87 ? 0.179 6.898 -1.451 1.00 94.88 87 LEU A C 1
ATOM 711 O O . LEU A 1 87 ? 0.100 8.078 -1.814 1.00 94.88 87 LEU A O 1
ATOM 715 N N . SER A 1 88 ? 1.260 6.147 -1.708 1.00 94.56 88 SER A N 1
ATOM 716 C CA . SER A 1 88 ? 2.431 6.632 -2.451 1.00 94.56 88 SER A CA 1
ATOM 717 C C . SER A 1 88 ? 2.092 6.865 -3.931 1.00 94.56 88 SER A C 1
ATOM 719 O O . SER A 1 88 ? 1.694 5.938 -4.648 1.00 94.56 88 SER A O 1
ATOM 721 N N . PRO A 1 89 ? 2.267 8.098 -4.443 1.00 94.38 89 PRO A N 1
ATOM 722 C CA . PRO A 1 89 ? 2.145 8.370 -5.868 1.00 94.38 89 PRO A CA 1
ATOM 723 C C . PRO A 1 89 ? 3.135 7.562 -6.712 1.00 94.38 89 PRO A C 1
ATOM 725 O O . PRO A 1 89 ? 2.738 7.061 -7.766 1.00 94.38 89 PRO A O 1
ATOM 728 N N . ALA A 1 90 ? 4.392 7.400 -6.275 1.00 94.12 90 ALA A N 1
ATOM 729 C CA . ALA A 1 90 ? 5.366 6.588 -7.004 1.00 94.12 90 ALA A CA 1
ATOM 730 C C . ALA A 1 90 ? 4.950 5.120 -7.080 1.00 94.12 90 ALA A C 1
ATOM 732 O O . ALA A 1 90 ? 4.987 4.545 -8.169 1.00 94.12 90 ALA A O 1
ATOM 733 N N . PHE A 1 91 ? 4.450 4.542 -5.986 1.00 92.69 91 PHE A N 1
ATOM 734 C CA . PHE A 1 91 ? 3.939 3.172 -5.993 1.00 92.69 91 PHE A CA 1
ATOM 735 C C . PHE A 1 91 ? 2.762 3.008 -6.963 1.00 92.69 91 PHE A C 1
ATOM 737 O O . PHE A 1 91 ? 2.780 2.125 -7.821 1.00 92.69 91 PHE A O 1
ATOM 744 N N . ARG A 1 92 ? 1.792 3.936 -6.954 1.00 91.94 92 ARG A N 1
ATOM 745 C CA . ARG A 1 92 ? 0.691 3.928 -7.938 1.00 91.94 92 ARG A CA 1
ATOM 746 C C . ARG A 1 92 ? 1.171 4.080 -9.383 1.00 91.94 92 ARG A C 1
ATOM 748 O O . ARG A 1 92 ? 0.505 3.603 -10.301 1.00 91.94 92 ARG A O 1
ATOM 755 N N . ARG A 1 93 ? 2.267 4.805 -9.641 1.00 92.25 93 ARG A N 1
ATOM 756 C CA . ARG A 1 93 ? 2.868 4.892 -10.988 1.00 92.25 93 ARG A CA 1
ATOM 757 C C . ARG A 1 93 ? 3.545 3.578 -11.374 1.00 92.25 93 ARG A C 1
ATOM 759 O O . ARG A 1 93 ? 3.410 3.160 -12.523 1.00 92.25 93 ARG A O 1
ATOM 766 N N . ALA A 1 94 ? 4.239 2.944 -10.433 1.00 91.38 94 ALA A N 1
ATOM 767 C CA . ALA A 1 94 ? 4.881 1.654 -10.629 1.00 91.38 94 ALA A CA 1
ATOM 768 C C . ALA A 1 94 ? 3.851 0.556 -10.932 1.00 91.38 94 ALA A C 1
ATOM 770 O O . ALA A 1 94 ? 3.997 -0.109 -11.950 1.00 91.38 94 ALA A O 1
ATOM 771 N N . GLU A 1 95 ? 2.768 0.424 -10.156 1.00 88.12 95 GLU A N 1
ATOM 772 C CA . GLU A 1 95 ? 1.731 -0.586 -10.439 1.00 88.12 95 GLU A CA 1
ATOM 773 C C . GLU A 1 95 ? 0.994 -0.301 -11.760 1.00 88.12 95 GLU A C 1
ATOM 775 O O . GLU A 1 95 ? 0.720 -1.223 -12.529 1.00 88.12 95 GLU A O 1
ATOM 780 N N . ARG A 1 96 ? 0.734 0.977 -12.094 1.00 90.00 96 ARG A N 1
ATOM 781 C CA . ARG A 1 96 ? 0.140 1.343 -13.396 1.00 90.00 96 ARG A CA 1
ATOM 782 C C . ARG A 1 96 ? 1.016 0.867 -14.548 1.00 90.00 96 ARG A C 1
ATOM 784 O O . ARG A 1 96 ? 0.511 0.248 -15.479 1.00 90.00 96 ARG A O 1
ATOM 791 N N . PHE A 1 97 ? 2.315 1.143 -14.469 1.00 91.19 97 PHE A N 1
ATOM 792 C CA . PHE A 1 97 ? 3.279 0.711 -15.476 1.00 91.19 97 PHE A CA 1
ATOM 793 C C . PHE A 1 97 ? 3.428 -0.813 -15.502 1.00 91.19 97 PHE A C 1
ATOM 795 O O . PHE A 1 97 ? 3.498 -1.401 -16.579 1.00 91.19 97 PHE A O 1
ATOM 802 N N . TRP A 1 98 ? 3.419 -1.458 -14.333 1.00 86.69 98 TRP A N 1
ATOM 803 C CA . TRP A 1 98 ? 3.484 -2.910 -14.210 1.00 86.69 98 TRP A CA 1
ATOM 804 C C . TRP A 1 98 ? 2.368 -3.584 -15.012 1.00 86.69 98 TRP A C 1
ATOM 806 O O . TRP A 1 98 ? 2.628 -4.401 -15.894 1.00 86.69 98 TRP A O 1
ATOM 816 N N . ALA A 1 99 ? 1.124 -3.180 -14.748 1.00 85.81 99 ALA A N 1
ATOM 817 C CA . ALA A 1 99 ? -0.050 -3.764 -15.378 1.00 85.81 99 ALA A CA 1
ATOM 818 C C . ALA A 1 99 ? -0.175 -3.401 -16.867 1.00 85.81 99 ALA A C 1
ATOM 820 O O . ALA A 1 99 ? -0.554 -4.252 -17.670 1.00 85.81 99 ALA A O 1
ATOM 821 N N . ALA A 1 100 ? 0.113 -2.148 -17.236 1.00 89.31 100 ALA A N 1
ATOM 822 C CA . ALA A 1 100 ? -0.135 -1.649 -18.589 1.00 89.31 100 ALA A CA 1
ATOM 823 C C . ALA A 1 100 ? 0.997 -1.948 -19.583 1.00 89.31 100 ALA A C 1
ATOM 825 O O . ALA A 1 100 ? 0.722 -2.135 -20.766 1.00 89.31 100 ALA A O 1
ATOM 826 N N . GLU A 1 101 ? 2.253 -1.975 -19.129 1.00 91.00 101 GLU A N 1
ATOM 827 C CA . GLU A 1 101 ? 3.427 -2.027 -20.012 1.00 91.00 101 GLU A CA 1
ATOM 828 C C . GLU A 1 101 ? 4.369 -3.188 -19.670 1.00 91.00 101 GLU A C 1
ATOM 830 O O . GLU A 1 101 ? 4.778 -3.927 -20.566 1.00 91.00 101 GLU A O 1
ATOM 835 N N . PHE A 1 102 ? 4.696 -3.393 -18.389 1.00 88.94 102 PHE A N 1
ATOM 836 C CA . PHE A 1 102 ? 5.692 -4.392 -17.990 1.00 88.94 102 PHE A CA 1
ATOM 837 C C . PHE A 1 102 ? 5.216 -5.831 -18.203 1.00 88.94 102 PHE A C 1
ATOM 839 O O . PHE A 1 102 ? 5.884 -6.580 -18.910 1.00 88.94 102 PHE A O 1
ATOM 846 N N . CYS A 1 103 ? 4.070 -6.221 -17.632 1.00 86.12 103 CYS A N 1
ATOM 847 C CA . CYS A 1 103 ? 3.550 -7.585 -17.755 1.00 86.12 103 CYS A CA 1
ATOM 848 C C . CYS A 1 103 ? 3.337 -8.0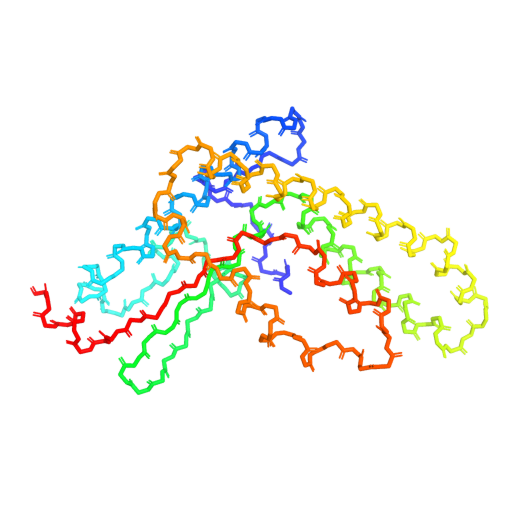01 -19.218 1.00 86.12 103 CYS A C 1
ATOM 850 O O . CYS A 1 103 ? 3.837 -9.061 -19.599 1.00 86.12 103 CYS A O 1
ATOM 852 N N . PRO A 1 104 ? 2.665 -7.197 -20.069 1.00 87.62 104 PRO A N 1
ATOM 853 C CA . PRO A 1 104 ? 2.530 -7.533 -21.483 1.00 87.62 104 PRO A CA 1
ATOM 854 C C . PRO A 1 104 ? 3.882 -7.740 -22.178 1.00 87.62 104 PRO A C 1
ATOM 856 O O . PRO A 1 104 ? 4.049 -8.713 -22.912 1.00 87.62 104 PRO A O 1
ATOM 859 N N . ALA A 1 105 ? 4.861 -6.865 -21.919 1.00 87.81 105 ALA A N 1
ATOM 860 C CA . ALA A 1 105 ? 6.187 -6.970 -22.521 1.00 87.81 105 ALA A CA 1
ATOM 861 C C . ALA A 1 105 ? 6.978 -8.185 -22.013 1.00 87.81 105 ALA A C 1
ATOM 863 O O . ALA A 1 105 ? 7.663 -8.824 -22.805 1.00 87.81 105 ALA A O 1
ATOM 864 N N . TYR A 1 106 ? 6.859 -8.532 -20.729 1.00 86.06 106 TYR A N 1
ATOM 865 C CA . TYR A 1 106 ? 7.487 -9.719 -20.142 1.00 86.06 106 TYR A CA 1
ATOM 866 C C . TYR A 1 106 ? 6.973 -11.006 -20.801 1.00 86.06 106 TYR A C 1
ATOM 868 O O . TYR A 1 106 ? 7.759 -11.833 -21.259 1.00 86.06 106 TYR A O 1
ATOM 876 N N . PHE A 1 107 ? 5.652 -11.150 -20.950 1.00 85.12 107 PHE A N 1
ATOM 877 C CA . PHE A 1 107 ? 5.078 -12.322 -21.618 1.00 85.12 107 PHE A CA 1
ATOM 878 C C . PHE A 1 107 ? 5.405 -12.385 -23.115 1.00 85.12 107 PHE A C 1
ATOM 880 O O . PHE A 1 107 ? 5.538 -13.480 -23.661 1.00 85.12 107 PHE A O 1
ATOM 887 N N . ALA A 1 108 ? 5.532 -11.235 -23.786 1.00 87.81 108 ALA A N 1
ATOM 888 C CA . ALA A 1 108 ? 5.961 -11.177 -25.183 1.00 87.81 108 ALA A CA 1
ATOM 889 C C . ALA A 1 108 ? 7.445 -11.546 -25.348 1.00 87.81 108 ALA A C 1
ATOM 891 O O . ALA A 1 108 ? 7.795 -12.257 -26.286 1.00 87.81 108 ALA A O 1
ATOM 892 N N . ALA A 1 109 ? 8.302 -11.122 -24.413 1.00 86.25 109 ALA A N 1
ATOM 893 C CA . ALA A 1 109 ? 9.730 -11.430 -24.409 1.00 86.25 109 ALA A CA 1
ATOM 894 C C . ALA A 1 109 ? 10.019 -12.935 -24.330 1.00 86.25 109 ALA A C 1
ATOM 896 O O . ALA A 1 109 ? 10.966 -13.403 -24.949 1.00 86.25 109 ALA A O 1
ATOM 897 N N . GLY A 1 110 ? 9.180 -13.711 -23.637 1.00 81.38 110 GLY A N 1
ATOM 898 C CA . GLY A 1 110 ? 9.310 -15.173 -23.582 1.00 81.38 110 GLY A CA 1
ATOM 899 C C . GLY A 1 110 ? 8.981 -15.907 -24.891 1.00 81.38 110 GLY A C 1
ATOM 900 O O . GLY A 1 110 ? 9.056 -17.132 -24.926 1.00 81.38 110 GLY A O 1
ATOM 901 N N . ARG A 1 111 ? 8.565 -15.197 -25.951 1.00 83.88 111 ARG A N 1
ATOM 902 C CA . ARG A 1 111 ? 8.104 -15.794 -27.218 1.00 83.88 111 ARG A CA 1
ATOM 903 C C . ARG A 1 111 ? 8.961 -15.433 -28.432 1.00 83.88 111 ARG A C 1
ATOM 905 O O . ARG A 1 111 ? 8.845 -16.115 -29.445 1.00 83.88 111 ARG A O 1
ATOM 912 N N . ASP A 1 112 ? 9.754 -14.365 -28.360 1.00 85.62 112 ASP A N 1
ATOM 913 C CA . ASP A 1 112 ? 10.461 -13.790 -29.510 1.00 85.62 112 ASP A CA 1
ATOM 914 C C . ASP A 1 112 ? 11.670 -12.949 -29.052 1.00 85.62 112 ASP A C 1
ATOM 916 O O . ASP A 1 112 ? 11.549 -12.071 -28.190 1.00 85.62 112 ASP A O 1
ATOM 920 N N . ASP A 1 113 ? 12.829 -13.195 -29.666 1.00 82.88 113 ASP A N 1
ATOM 921 C CA . ASP A 1 113 ? 14.112 -12.563 -29.339 1.00 82.88 113 ASP A CA 1
ATOM 922 C C . ASP A 1 113 ? 14.119 -11.036 -29.538 1.00 82.88 113 ASP A C 1
ATOM 924 O O . ASP A 1 113 ? 14.759 -10.308 -28.772 1.00 82.88 113 ASP A O 1
ATOM 928 N N . ALA A 1 114 ? 13.386 -10.508 -30.524 1.00 83.31 114 ALA A N 1
ATOM 929 C CA . ALA A 1 114 ? 13.291 -9.065 -30.751 1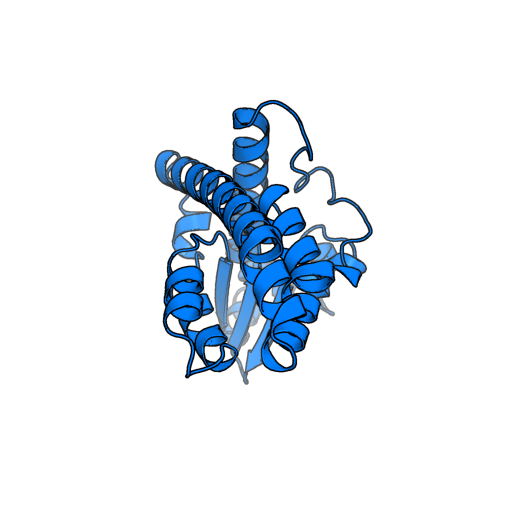.00 83.31 114 ALA A CA 1
ATOM 930 C C . ALA A 1 114 ? 12.503 -8.373 -29.624 1.00 83.31 114 ALA A C 1
ATOM 932 O O . ALA A 1 114 ? 12.861 -7.277 -29.173 1.00 83.31 114 ALA A O 1
ATOM 933 N N . PHE A 1 115 ? 11.458 -9.033 -29.117 1.00 85.38 115 PHE A N 1
ATOM 934 C CA . PHE A 1 115 ? 10.716 -8.563 -27.948 1.00 85.38 115 PHE A CA 1
ATOM 935 C C . PHE A 1 115 ? 11.523 -8.735 -26.660 1.00 85.38 115 PHE A C 1
ATOM 937 O O . PHE A 1 115 ? 11.477 -7.847 -25.805 1.00 85.38 115 PHE A O 1
ATOM 944 N N . ALA A 1 116 ? 12.321 -9.800 -26.543 1.00 88.00 116 ALA A N 1
ATOM 945 C CA . ALA A 1 116 ? 13.251 -9.981 -25.432 1.00 88.00 116 ALA A CA 1
ATOM 946 C C . ALA A 1 116 ? 14.279 -8.842 -25.364 1.00 88.00 116 ALA A C 1
ATOM 948 O O . ALA A 1 116 ? 14.481 -8.247 -24.301 1.00 88.00 116 ALA A O 1
ATOM 949 N N . GLN A 1 117 ? 14.857 -8.458 -26.505 1.00 89.00 117 GLN A N 1
ATOM 950 C CA . GLN A 1 117 ? 15.787 -7.334 -26.577 1.00 89.00 117 GLN A CA 1
ATOM 951 C C . GLN A 1 117 ? 15.114 -6.008 -26.186 1.00 89.00 117 GLN A C 1
ATOM 953 O O . GLN A 1 117 ? 15.669 -5.243 -25.393 1.00 89.00 117 GLN A O 1
ATOM 958 N N . HIS A 1 118 ? 13.903 -5.738 -26.690 1.00 88.50 118 HIS A N 1
ATOM 959 C CA . HIS A 1 118 ? 13.145 -4.541 -26.314 1.00 88.50 118 HIS A CA 1
ATOM 960 C C . HIS A 1 118 ? 12.849 -4.498 -24.809 1.00 88.50 118 HIS A C 1
ATOM 962 O O . HIS A 1 118 ? 13.050 -3.464 -24.162 1.00 88.50 118 HIS A O 1
ATOM 968 N N . PHE A 1 119 ? 12.401 -5.621 -24.244 1.00 90.50 119 PHE A N 1
ATOM 969 C CA . PHE A 1 119 ? 12.105 -5.746 -22.824 1.00 90.50 119 PHE A CA 1
ATOM 970 C C . PHE A 1 119 ? 13.343 -5.451 -21.970 1.00 90.50 119 PHE A C 1
ATOM 972 O O . PHE A 1 119 ? 13.280 -4.592 -21.089 1.00 90.50 119 PHE A O 1
ATOM 979 N N . GLN A 1 120 ? 14.481 -6.080 -22.277 1.00 90.19 120 GLN A N 1
ATOM 980 C CA . GLN A 1 120 ? 15.728 -5.884 -21.534 1.00 90.19 120 GLN A CA 1
ATOM 981 C C . GLN A 1 120 ? 16.270 -4.453 -21.642 1.00 90.19 120 GLN A C 1
ATOM 983 O O . GLN A 1 120 ? 16.750 -3.898 -20.656 1.00 90.19 120 GLN A O 1
ATOM 988 N N . GLN A 1 121 ? 16.190 -3.830 -22.819 1.00 92.25 121 GLN A N 1
ATOM 989 C CA . GLN A 1 121 ? 16.785 -2.509 -23.043 1.00 92.25 121 GLN A CA 1
ATOM 990 C C . GLN A 1 121 ? 15.899 -1.348 -22.587 1.00 92.25 121 GLN A C 1
ATOM 992 O O . GLN A 1 121 ? 16.409 -0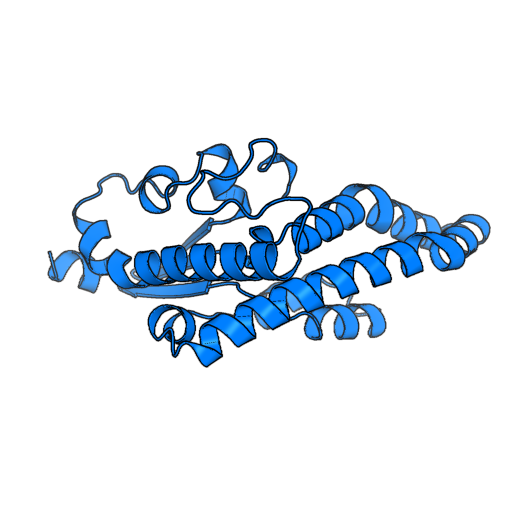.263 -22.298 1.00 92.25 121 GLN A O 1
ATOM 997 N N . ARG A 1 122 ? 14.572 -1.529 -22.559 1.00 93.06 122 ARG A N 1
ATOM 998 C CA . ARG A 1 122 ? 13.628 -0.432 -22.299 1.00 93.06 122 ARG A CA 1
ATOM 999 C C . ARG A 1 122 ? 12.701 -0.712 -21.135 1.00 93.06 122 ARG A C 1
ATOM 1001 O O . ARG A 1 122 ? 12.698 0.062 -20.176 1.00 93.06 122 ARG A O 1
ATOM 1008 N N . THR A 1 123 ? 11.922 -1.785 -21.214 1.00 91.75 123 THR A N 1
ATOM 1009 C CA . THR A 1 123 ? 10.817 -2.013 -20.277 1.00 91.75 123 THR A CA 1
ATOM 1010 C C . THR A 1 123 ? 11.309 -2.365 -18.879 1.00 91.75 123 THR A C 1
ATOM 1012 O O . THR A 1 123 ? 10.841 -1.781 -17.901 1.00 91.75 123 THR A O 1
ATOM 1015 N N . LEU A 1 124 ? 12.306 -3.244 -18.775 1.00 89.00 124 LEU A N 1
ATOM 1016 C CA . LEU A 1 124 ? 12.885 -3.647 -17.499 1.00 89.00 124 LEU A CA 1
ATOM 1017 C C . LEU A 1 124 ? 13.573 -2.472 -16.774 1.00 89.00 124 LEU A C 1
ATOM 1019 O O . LEU A 1 124 ? 13.166 -2.178 -15.647 1.00 89.00 124 LEU A O 1
ATOM 1023 N N . PRO A 1 125 ? 14.495 -1.704 -17.394 1.00 93.12 125 PRO A N 1
ATOM 1024 C CA . PRO A 1 125 ? 15.073 -0.519 -16.755 1.00 93.12 125 PRO A CA 1
ATOM 1025 C C . PRO A 1 125 ? 14.026 0.534 -16.368 1.00 93.12 125 PRO A C 1
ATOM 1027 O O . PRO A 1 125 ? 14.163 1.223 -15.357 1.00 93.12 125 PRO A O 1
ATOM 1030 N N . ALA A 1 126 ? 12.964 0.684 -17.167 1.00 93.62 126 ALA A N 1
ATOM 1031 C CA . ALA A 1 126 ? 11.876 1.609 -16.868 1.00 93.62 126 ALA A CA 1
ATOM 1032 C C . ALA A 1 126 ? 11.051 1.185 -15.642 1.00 93.62 126 ALA A C 1
ATOM 1034 O O . ALA A 1 126 ? 10.642 2.063 -14.874 1.00 93.62 126 ALA A O 1
ATOM 1035 N N . MET A 1 127 ? 10.826 -0.118 -15.445 1.00 91.94 127 MET A N 1
ATOM 1036 C CA . MET A 1 127 ? 10.185 -0.651 -14.241 1.00 91.94 127 MET A CA 1
ATOM 1037 C C . MET A 1 127 ? 11.104 -0.528 -13.027 1.00 91.94 127 MET A C 1
ATOM 1039 O O . MET A 1 127 ? 10.666 -0.041 -11.990 1.00 91.94 127 MET A O 1
ATOM 1043 N N . GLN A 1 128 ? 12.387 -0.877 -13.169 1.00 90.00 128 GLN A N 1
ATOM 1044 C CA . GLN A 1 128 ? 13.377 -0.768 -12.092 1.00 90.00 128 GLN A CA 1
ATOM 1045 C C . GLN A 1 128 ? 13.460 0.657 -11.534 1.00 90.00 128 GLN A C 1
ATOM 1047 O O . GLN A 1 128 ? 13.400 0.835 -10.321 1.00 90.00 128 GLN A O 1
ATOM 1052 N N . ARG A 1 129 ? 13.505 1.683 -12.398 1.00 93.56 129 ARG A N 1
ATOM 1053 C CA . ARG A 1 129 ? 13.478 3.090 -11.952 1.00 93.56 129 ARG A CA 1
ATOM 1054 C C . ARG A 1 129 ? 12.214 3.436 -11.164 1.00 93.56 129 ARG A C 1
ATOM 1056 O O . ARG A 1 129 ? 12.303 4.066 -10.120 1.00 93.56 129 ARG A O 1
ATOM 1063 N N . ARG A 1 130 ? 11.042 3.001 -11.635 1.00 93.00 130 ARG A N 1
ATOM 1064 C CA . ARG A 1 130 ? 9.760 3.273 -10.958 1.00 93.00 130 ARG A CA 1
ATOM 1065 C C . ARG A 1 130 ? 9.651 2.562 -9.616 1.00 93.00 130 ARG A C 1
ATOM 1067 O O . ARG A 1 130 ? 9.141 3.144 -8.665 1.00 93.00 130 ARG A O 1
ATOM 1074 N N . LEU A 1 131 ? 10.131 1.322 -9.535 1.00 90.44 131 LEU A N 1
ATOM 1075 C CA . LEU A 1 131 ? 10.217 0.601 -8.269 1.00 90.44 131 LEU A CA 1
ATOM 1076 C C . LEU A 1 131 ? 11.177 1.303 -7.321 1.00 90.44 131 LEU A C 1
ATOM 1078 O O . LEU A 1 131 ? 10.830 1.482 -6.165 1.00 90.44 131 LEU A O 1
ATOM 1082 N N . GLN A 1 132 ? 12.335 1.757 -7.800 1.00 91.50 132 GLN A N 1
ATOM 1083 C CA . GLN A 1 132 ? 13.282 2.497 -6.972 1.00 91.50 132 GLN A CA 1
ATOM 1084 C C . GLN A 1 132 ? 12.662 3.782 -6.399 1.00 91.50 132 GLN A C 1
ATOM 1086 O O . GLN A 1 132 ? 12.737 3.999 -5.194 1.00 91.50 132 GLN A O 1
ATOM 1091 N N . GLU A 1 133 ? 11.960 4.572 -7.218 1.00 93.06 133 GLU A N 1
ATOM 1092 C CA . GLU A 1 133 ? 11.210 5.745 -6.741 1.00 93.06 133 GLU A CA 1
ATOM 1093 C C . GLU A 1 133 ? 10.170 5.371 -5.672 1.00 93.06 133 GLU A C 1
ATOM 1095 O O . GLU A 1 133 ? 10.072 6.029 -4.637 1.00 93.06 133 GLU A O 1
ATOM 1100 N N . ALA A 1 134 ? 9.396 4.303 -5.902 1.00 93.00 134 ALA A N 1
ATOM 1101 C CA . ALA A 1 134 ? 8.394 3.834 -4.948 1.00 93.00 134 ALA A CA 1
ATOM 1102 C C . ALA A 1 134 ? 9.031 3.392 -3.626 1.00 93.00 134 ALA A C 1
ATOM 1104 O O . ALA A 1 134 ? 8.553 3.769 -2.559 1.00 93.00 134 ALA A O 1
ATOM 1105 N N . ARG A 1 135 ? 10.143 2.652 -3.688 1.00 91.06 135 ARG A N 1
ATOM 1106 C CA . ARG A 1 135 ? 10.905 2.220 -2.510 1.00 91.06 135 ARG A CA 1
ATOM 1107 C C . ARG A 1 135 ? 11.385 3.402 -1.693 1.00 91.06 135 ARG A C 1
ATOM 1109 O O . ARG A 1 135 ? 11.256 3.372 -0.478 1.00 91.06 135 ARG A O 1
ATOM 1116 N N . GLU A 1 136 ? 11.933 4.422 -2.344 1.00 93.00 136 GLU A N 1
ATOM 1117 C CA . GLU A 1 136 ? 12.433 5.617 -1.666 1.00 93.00 136 GLU A CA 1
ATOM 1118 C C . GLU A 1 136 ? 11.302 6.401 -0.994 1.00 93.00 136 GLU A C 1
ATOM 1120 O O . GLU A 1 136 ? 11.441 6.796 0.163 1.00 93.00 136 GLU A O 1
ATOM 1125 N N . GLU A 1 137 ? 10.166 6.600 -1.671 1.00 94.38 137 GLU A N 1
ATOM 1126 C CA . GLU A 1 137 ? 9.005 7.269 -1.067 1.00 94.38 137 GLU A CA 1
ATOM 1127 C C . GLU A 1 137 ? 8.461 6.494 0.142 1.00 94.38 137 GLU A C 1
ATOM 1129 O O . GLU A 1 137 ? 8.242 7.084 1.203 1.00 94.38 137 GLU A O 1
ATOM 1134 N N . ILE A 1 138 ? 8.270 5.179 -0.004 1.00 93.62 138 ILE A N 1
ATOM 1135 C CA . ILE A 1 138 ? 7.727 4.302 1.039 1.00 93.62 138 ILE A CA 1
ATOM 1136 C C . ILE A 1 138 ? 8.697 4.201 2.222 1.00 93.62 138 ILE A C 1
ATOM 1138 O O . ILE A 1 138 ? 8.277 4.377 3.365 1.00 93.62 138 ILE A O 1
ATOM 1142 N N . ALA A 1 139 ? 9.993 3.983 1.971 1.00 91.19 139 ALA A N 1
ATOM 1143 C CA . ALA A 1 139 ? 11.009 3.901 3.021 1.00 91.19 139 ALA A CA 1
ATOM 1144 C C . ALA A 1 139 ? 11.064 5.188 3.845 1.00 91.19 139 ALA A C 1
ATOM 1146 O O . ALA A 1 139 ? 11.008 5.134 5.069 1.00 91.19 139 ALA A O 1
ATOM 1147 N N . ARG A 1 140 ? 11.090 6.356 3.193 1.00 94.56 140 ARG A N 1
ATOM 1148 C CA . ARG A 1 140 ? 11.151 7.645 3.900 1.00 94.56 140 ARG A CA 1
ATOM 1149 C C . ARG A 1 140 ? 9.872 7.943 4.680 1.00 94.56 140 ARG A C 1
ATOM 1151 O O . ARG A 1 140 ? 9.935 8.576 5.732 1.00 94.56 140 ARG A O 1
ATOM 1158 N N . ALA A 1 141 ? 8.714 7.504 4.186 1.00 95.50 141 ALA A N 1
ATOM 1159 C CA . ALA A 1 141 ? 7.460 7.618 4.928 1.00 95.50 141 ALA A CA 1
ATOM 1160 C C . ALA A 1 141 ? 7.468 6.712 6.166 1.00 95.50 141 ALA A C 1
ATOM 1162 O O . ALA A 1 141 ? 7.110 7.171 7.250 1.00 95.50 141 ALA A O 1
ATOM 1163 N N . ALA A 1 142 ? 7.943 5.472 6.027 1.00 90.31 142 ALA A N 1
ATOM 1164 C CA . ALA A 1 142 ? 8.116 4.554 7.145 1.00 90.31 142 ALA A CA 1
ATOM 1165 C C . ALA A 1 142 ? 9.106 5.116 8.178 1.00 90.31 142 ALA A C 1
ATOM 1167 O O . ALA A 1 142 ? 8.762 5.211 9.350 1.00 90.31 142 ALA A O 1
ATOM 1168 N N . GLU A 1 143 ? 10.291 5.571 7.761 1.00 90.50 143 GLU A N 1
ATOM 1169 C CA . GLU A 1 143 ? 11.286 6.218 8.634 1.00 90.50 143 GLU A CA 1
ATOM 1170 C C . GLU A 1 143 ? 10.696 7.395 9.415 1.00 90.50 143 GLU A C 1
ATOM 1172 O O . GLU A 1 143 ? 10.974 7.554 10.601 1.00 90.50 143 GLU A O 1
ATOM 1177 N N . LEU A 1 144 ? 9.855 8.211 8.774 1.00 94.06 144 LEU A N 1
ATOM 1178 C CA . LEU A 1 144 ? 9.184 9.326 9.433 1.00 94.06 144 LEU A CA 1
ATOM 1179 C C . LEU A 1 144 ? 8.175 8.856 10.491 1.00 94.06 144 LEU A C 1
ATOM 1181 O O . LEU A 1 144 ? 8.069 9.492 11.536 1.00 94.06 144 LEU A O 1
ATOM 1185 N N . LEU A 1 145 ? 7.444 7.768 10.235 1.00 92.06 145 LEU A N 1
ATOM 1186 C CA . LEU A 1 145 ? 6.527 7.154 11.202 1.00 92.06 145 LEU A CA 1
ATOM 1187 C C . LEU A 1 145 ? 7.290 6.557 12.393 1.00 92.06 145 LEU A C 1
ATOM 1189 O O . LEU A 1 145 ? 6.942 6.836 13.539 1.00 92.06 145 LEU A O 1
ATOM 1193 N N . TYR A 1 146 ? 8.377 5.824 12.128 1.00 84.06 146 TYR A N 1
ATOM 1194 C CA . TYR A 1 146 ? 9.274 5.291 13.158 1.00 84.06 146 TYR A CA 1
ATOM 1195 C C . TYR A 1 146 ? 9.898 6.409 13.999 1.00 84.06 146 TYR A C 1
ATOM 1197 O O . TYR A 1 146 ? 9.857 6.365 15.224 1.00 84.06 146 TYR A O 1
ATOM 1205 N N . GLY A 1 147 ? 10.437 7.447 13.357 1.00 81.94 147 GLY A N 1
ATOM 1206 C CA . GLY A 1 147 ? 11.075 8.574 14.040 1.00 81.94 147 GLY A CA 1
ATOM 1207 C C . GLY A 1 147 ? 10.113 9.432 14.867 1.00 81.94 147 GLY A C 1
ATOM 1208 O O . GLY A 1 147 ? 10.559 10.189 15.726 1.00 81.94 147 GLY A O 1
ATOM 1209 N N . ARG A 1 148 ? 8.802 9.322 14.621 1.00 89.31 148 ARG A N 1
ATOM 1210 C CA . ARG A 1 148 ? 7.742 9.970 15.409 1.00 89.31 148 ARG A CA 1
ATOM 1211 C C . ARG A 1 148 ? 7.218 9.106 16.556 1.00 89.31 148 ARG A C 1
ATOM 1213 O O . ARG A 1 148 ? 6.352 9.587 17.279 1.00 89.31 148 ARG A O 1
ATOM 1220 N N . ASP A 1 149 ? 7.719 7.879 16.702 1.00 79.06 149 ASP A N 1
ATOM 1221 C CA . ASP A 1 149 ? 7.197 6.882 17.640 1.00 79.06 149 ASP A CA 1
ATOM 1222 C C . ASP A 1 149 ? 5.675 6.696 17.487 1.00 79.06 149 ASP A C 1
ATOM 1224 O O . ASP A 1 149 ? 4.907 6.719 18.450 1.00 79.06 149 ASP A O 1
ATOM 1228 N N . ASP A 1 150 ? 5.206 6.584 16.236 1.00 82.94 150 ASP A N 1
ATOM 1229 C CA . ASP A 1 150 ? 3.787 6.379 15.940 1.00 82.94 150 ASP A CA 1
ATOM 1230 C C . ASP A 1 150 ? 3.363 4.948 16.312 1.00 82.94 150 ASP A C 1
ATOM 1232 O O . ASP A 1 150 ? 3.318 4.036 15.483 1.00 82.94 150 ASP A O 1
ATOM 1236 N N . VAL A 1 151 ? 3.062 4.749 17.598 1.00 77.06 151 VAL A N 1
ATOM 1237 C CA . VAL A 1 151 ? 2.710 3.450 18.192 1.00 77.06 151 VAL A CA 1
ATOM 1238 C C . VAL A 1 151 ? 1.551 2.772 17.459 1.00 77.06 151 VAL A C 1
ATOM 1240 O O . VAL A 1 151 ? 1.519 1.544 17.369 1.00 77.06 151 VAL A O 1
ATOM 1243 N N . ALA A 1 152 ? 0.602 3.545 16.917 1.00 81.00 152 ALA A N 1
ATOM 1244 C CA . ALA A 1 152 ? -0.525 2.982 16.186 1.00 81.00 152 ALA A CA 1
ATOM 1245 C C . ALA A 1 152 ? -0.051 2.271 14.916 1.00 81.00 152 ALA A C 1
ATOM 1247 O O . ALA A 1 152 ? -0.457 1.134 14.696 1.00 81.00 152 ALA A O 1
ATOM 1248 N N . PHE A 1 153 ? 0.830 2.900 14.129 1.00 82.94 153 PHE A N 1
ATOM 1249 C CA . PHE A 1 153 ? 1.444 2.286 12.947 1.00 82.94 153 PHE A CA 1
ATOM 1250 C C . PHE A 1 153 ? 2.281 1.054 13.309 1.00 82.94 153 PHE A C 1
ATOM 1252 O O . PHE A 1 153 ? 2.115 -0.003 12.699 1.00 82.94 153 PHE A O 1
ATOM 1259 N N . LEU A 1 154 ? 3.135 1.164 14.331 1.00 76.38 154 LEU A N 1
ATOM 1260 C CA . LEU A 1 154 ? 4.014 0.069 14.757 1.00 76.38 154 LEU A CA 1
ATOM 1261 C C . LEU A 1 154 ? 3.231 -1.183 15.165 1.00 76.38 154 LEU A C 1
ATOM 1263 O O . LEU A 1 154 ? 3.625 -2.296 14.831 1.00 76.38 154 LEU A O 1
ATOM 1267 N N . ALA A 1 155 ? 2.105 -1.003 15.857 1.00 77.56 155 ALA A N 1
ATOM 1268 C CA . ALA A 1 155 ? 1.287 -2.101 16.361 1.00 77.56 155 ALA A CA 1
ATOM 1269 C C . ALA A 1 155 ? 0.478 -2.840 15.280 1.00 77.56 155 ALA A C 1
ATOM 1271 O O . ALA A 1 155 ? -0.112 -3.877 15.584 1.00 77.56 155 ALA A O 1
ATOM 1272 N N . VAL A 1 156 ? 0.383 -2.297 14.061 1.00 80.88 156 VAL A N 1
ATOM 1273 C CA . VAL A 1 156 ? -0.474 -2.840 12.992 1.00 80.88 156 VAL A CA 1
ATOM 1274 C C . VAL A 1 156 ? 0.257 -3.027 11.663 1.00 80.88 156 VAL A C 1
ATOM 1276 O O . VAL A 1 156 ? -0.386 -3.320 10.667 1.00 80.88 156 VAL A O 1
ATOM 1279 N N . SER A 1 157 ? 1.572 -2.829 11.587 1.00 78.19 157 SER A N 1
ATOM 1280 C CA . SER A 1 157 ? 2.318 -3.004 10.334 1.00 78.19 157 SER A CA 1
ATOM 1281 C C . SER A 1 157 ? 2.449 -4.486 9.967 1.00 78.19 157 SER A C 1
ATOM 1283 O O . SER A 1 157 ? 2.839 -5.304 10.795 1.00 78.19 157 SER A O 1
ATOM 1285 N N . ALA A 1 158 ? 2.152 -4.827 8.711 1.00 74.88 158 ALA A N 1
ATOM 1286 C CA . ALA A 1 158 ? 2.123 -6.202 8.201 1.00 74.88 158 ALA A CA 1
ATOM 1287 C C . ALA A 1 158 ? 3.364 -6.572 7.376 1.00 74.88 158 ALA A C 1
ATOM 1289 O O . ALA A 1 158 ? 3.310 -7.489 6.554 1.00 74.88 158 ALA A O 1
ATOM 1290 N N . ALA A 1 159 ? 4.463 -5.825 7.530 1.00 66.12 159 ALA A N 1
ATOM 1291 C CA . ALA A 1 159 ? 5.514 -5.776 6.519 1.00 66.12 159 ALA A CA 1
ATOM 1292 C C . ALA A 1 159 ? 6.147 -7.128 6.147 1.00 66.12 159 ALA A C 1
ATOM 1294 O O . ALA A 1 159 ? 6.636 -7.289 5.029 1.00 66.12 159 ALA A O 1
ATOM 1295 N N . LEU A 1 160 ? 6.140 -8.091 7.070 1.00 59.22 160 LEU A N 1
ATOM 1296 C CA . LEU A 1 160 ? 6.628 -9.450 6.847 1.00 59.22 160 LEU A CA 1
ATOM 1297 C C . LEU A 1 160 ? 5.513 -10.406 6.383 1.00 59.22 160 LEU A C 1
ATOM 1299 O O . LEU A 1 160 ? 5.720 -11.173 5.444 1.00 59.22 160 LEU A O 1
ATOM 1303 N N . ASP A 1 161 ? 4.330 -10.323 6.991 1.00 57.75 161 ASP A N 1
ATOM 1304 C CA . ASP A 1 161 ? 3.224 -11.263 6.773 1.00 57.75 161 ASP A CA 1
ATOM 1305 C C . ASP A 1 161 ? 2.594 -11.129 5.378 1.00 57.75 161 ASP A C 1
ATOM 1307 O O . ASP A 1 161 ? 2.264 -12.129 4.740 1.00 57.75 161 ASP A O 1
ATOM 1311 N N . GLU A 1 162 ? 2.483 -9.902 4.854 1.00 56.94 162 GLU A N 1
ATOM 1312 C CA . GLU A 1 162 ? 1.975 -9.641 3.499 1.00 56.94 162 GLU A CA 1
ATOM 1313 C C . GLU A 1 162 ? 2.863 -10.298 2.427 1.00 56.94 162 GLU A C 1
ATOM 1315 O O . GLU A 1 162 ? 2.374 -10.873 1.451 1.00 56.94 162 GLU A O 1
ATOM 1320 N N . ARG A 1 163 ? 4.185 -10.253 2.633 1.00 62.84 163 ARG A N 1
ATOM 1321 C CA . ARG A 1 163 ? 5.169 -10.780 1.681 1.00 62.84 163 ARG A CA 1
ATOM 1322 C C . ARG A 1 163 ? 5.088 -12.296 1.591 1.00 62.84 163 ARG A C 1
ATOM 1324 O O . ARG A 1 163 ? 5.024 -12.826 0.487 1.00 62.84 163 ARG A O 1
ATOM 1331 N N . ILE A 1 164 ? 5.011 -12.966 2.741 1.00 59.38 164 ILE A N 1
ATOM 1332 C CA . ILE A 1 164 ? 4.822 -14.422 2.820 1.00 59.38 164 ILE A CA 1
ATOM 1333 C C . ILE A 1 164 ? 3.486 -14.810 2.163 1.00 59.38 164 ILE A C 1
ATOM 1335 O O . ILE A 1 164 ? 3.405 -15.778 1.407 1.00 59.38 164 ILE A O 1
ATOM 1339 N N . ALA A 1 165 ? 2.430 -14.019 2.378 1.00 62.56 165 ALA A N 1
ATOM 1340 C CA . ALA A 1 165 ? 1.113 -14.286 1.807 1.00 62.56 165 ALA A CA 1
ATOM 1341 C C . ALA A 1 165 ? 1.043 -14.113 0.280 1.00 62.56 165 ALA A C 1
ATOM 1343 O O . ALA A 1 165 ? 0.133 -14.663 -0.336 1.00 62.56 165 ALA A O 1
ATOM 1344 N N . HIS A 1 166 ? 1.951 -13.369 -0.352 1.00 58.78 166 HIS A N 1
ATOM 1345 C CA . HIS A 1 166 ? 1.937 -13.111 -1.799 1.00 58.78 166 HIS A CA 1
ATOM 1346 C C . HIS A 1 166 ? 3.055 -13.806 -2.583 1.00 58.78 166 HIS A C 1
ATOM 1348 O O . HIS A 1 166 ? 2.976 -13.845 -3.810 1.00 58.78 166 HIS A O 1
ATOM 1354 N N . GLU A 1 167 ? 4.015 -14.424 -1.897 1.00 63.41 167 GLU A N 1
ATOM 1355 C CA . GLU A 1 167 ? 5.123 -15.187 -2.484 1.00 63.41 167 GLU A CA 1
ATOM 1356 C C . GLU A 1 167 ? 4.639 -16.250 -3.487 1.00 63.41 167 GLU A C 1
ATOM 1358 O O . GLU A 1 167 ? 5.129 -16.312 -4.610 1.00 63.41 167 GLU A O 1
ATOM 1363 N N . HIS A 1 168 ? 3.561 -16.975 -3.160 1.00 61.62 168 HIS A N 1
ATOM 1364 C CA . HIS A 1 168 ? 2.957 -18.008 -4.021 1.00 61.62 168 HIS A CA 1
ATOM 1365 C C . HIS A 1 168 ? 2.390 -17.504 -5.365 1.00 61.62 168 HIS A C 1
ATOM 1367 O O . HIS A 1 168 ? 1.928 -18.302 -6.179 1.00 61.62 168 HIS A O 1
ATOM 1373 N N . ARG A 1 169 ? 2.315 -16.183 -5.579 1.00 63.66 169 ARG A N 1
ATOM 1374 C CA . ARG A 1 169 ? 1.810 -15.573 -6.824 1.00 63.66 169 ARG A CA 1
ATOM 1375 C C . ARG A 1 169 ? 2.928 -15.171 -7.779 1.00 63.66 169 ARG A C 1
ATOM 1377 O O . ARG A 1 169 ? 2.632 -14.719 -8.887 1.00 63.66 169 ARG A O 1
ATOM 1384 N N . LEU A 1 170 ? 4.181 -15.280 -7.348 1.00 61.78 170 LEU A N 1
ATOM 1385 C CA . LEU A 1 170 ? 5.346 -15.026 -8.180 1.00 61.78 170 LEU A CA 1
ATOM 1386 C C . LEU A 1 170 ? 5.730 -16.308 -8.938 1.00 61.78 170 LEU A C 1
ATOM 1388 O O . LEU A 1 170 ? 5.488 -17.406 -8.440 1.00 61.78 170 LEU A O 1
ATOM 1392 N N . PRO A 1 171 ? 6.311 -16.202 -10.145 1.00 65.81 171 PRO A N 1
ATOM 1393 C CA . PRO A 1 171 ? 6.904 -17.349 -10.823 1.00 65.81 171 PRO A CA 1
ATOM 1394 C C . PRO A 1 171 ? 8.040 -17.932 -9.968 1.00 65.81 171 PRO A C 1
ATOM 1396 O O . PRO A 1 171 ? 8.998 -17.222 -9.671 1.00 65.81 171 PRO A O 1
ATOM 1399 N N . GLU A 1 172 ? 7.945 -19.213 -9.597 1.00 63.19 172 GLU A N 1
ATOM 1400 C CA . GLU A 1 172 ? 8.954 -19.908 -8.771 1.00 63.19 172 GLU A CA 1
ATOM 1401 C C . GLU A 1 172 ? 10.335 -19.982 -9.458 1.00 63.19 172 GLU A C 1
ATOM 1403 O O . GLU A 1 172 ? 11.364 -20.067 -8.791 1.00 63.19 172 GLU A O 1
ATOM 1408 N N . ASP A 1 173 ? 10.364 -19.870 -10.790 1.00 68.12 173 ASP A N 1
ATOM 1409 C CA . ASP A 1 173 ? 11.559 -20.056 -11.621 1.00 68.12 173 ASP A CA 1
ATOM 1410 C C . ASP A 1 173 ? 12.356 -18.761 -11.896 1.00 68.12 173 ASP A C 1
ATOM 1412 O O . ASP A 1 173 ? 13.314 -18.786 -12.674 1.00 68.12 173 ASP A O 1
ATOM 1416 N N . ASP A 1 174 ? 11.990 -17.620 -11.294 1.00 66.06 174 ASP A N 1
ATOM 1417 C CA . ASP A 1 174 ? 12.674 -16.330 -11.505 1.00 66.06 174 ASP A CA 1
ATOM 1418 C C . ASP A 1 174 ? 13.157 -15.706 -10.176 1.00 66.06 174 ASP A C 1
ATOM 1420 O O . ASP A 1 174 ? 12.512 -14.807 -9.621 1.00 66.06 174 ASP A O 1
ATOM 1424 N N . PRO A 1 175 ? 14.322 -16.153 -9.656 1.00 66.50 175 PRO A N 1
ATOM 1425 C CA . PRO A 1 175 ? 14.882 -15.667 -8.393 1.00 66.50 175 PRO A CA 1
ATOM 1426 C C . PRO A 1 175 ? 15.106 -14.151 -8.379 1.00 66.50 175 PRO A C 1
ATOM 1428 O O . PRO A 1 175 ? 14.955 -13.507 -7.345 1.00 66.50 175 PRO A O 1
ATOM 1431 N N . GLY A 1 176 ? 15.413 -13.556 -9.538 1.00 68.88 176 GLY A N 1
ATOM 1432 C CA . GLY A 1 176 ? 15.630 -12.116 -9.652 1.00 68.88 176 GLY A CA 1
ATOM 1433 C C . GLY A 1 176 ? 14.353 -11.307 -9.425 1.00 68.88 176 GLY A C 1
ATOM 1434 O O . GLY A 1 176 ? 14.411 -10.200 -8.883 1.00 68.88 176 GLY A O 1
ATOM 1435 N N . LEU A 1 177 ? 13.194 -11.854 -9.799 1.00 66.06 177 LEU A N 1
ATOM 1436 C CA . LEU A 1 177 ? 11.900 -11.228 -9.545 1.00 66.06 177 LEU A CA 1
ATOM 1437 C C . LEU A 1 177 ? 11.470 -11.370 -8.079 1.00 66.06 177 LEU A C 1
ATOM 1439 O O . LEU A 1 177 ? 10.917 -10.426 -7.510 1.00 66.06 177 LEU A O 1
ATOM 1443 N N . ILE A 1 178 ? 11.773 -12.516 -7.467 1.00 66.94 178 ILE A N 1
ATOM 1444 C CA . ILE A 1 178 ? 11.531 -12.793 -6.045 1.00 66.94 178 ILE A CA 1
ATOM 1445 C C . ILE A 1 178 ? 12.368 -11.850 -5.166 1.00 66.94 178 ILE A C 1
ATOM 1447 O O . ILE A 1 178 ? 11.818 -11.140 -4.320 1.00 66.94 178 ILE A O 1
ATOM 1451 N N . ASP A 1 179 ? 13.673 -11.734 -5.424 1.00 67.06 179 ASP A N 1
ATOM 1452 C CA . ASP A 1 179 ? 14.566 -10.814 -4.703 1.00 67.06 179 ASP A CA 1
ATOM 1453 C C . ASP A 1 179 ? 14.114 -9.353 -4.840 1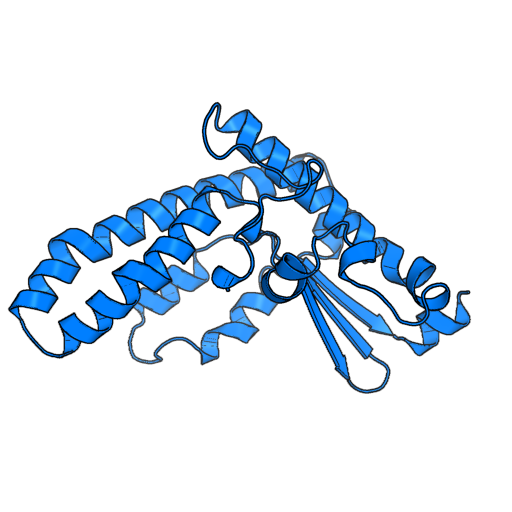.00 67.06 179 ASP A C 1
ATOM 1455 O O . ASP A 1 179 ? 14.087 -8.581 -3.871 1.00 67.06 179 ASP A O 1
ATOM 1459 N N . LEU A 1 180 ? 13.701 -8.962 -6.050 1.00 66.31 180 LEU A N 1
ATOM 1460 C CA . LEU A 1 180 ? 13.158 -7.634 -6.308 1.00 66.31 180 LEU A CA 1
ATOM 1461 C C . LEU A 1 180 ? 11.895 -7.380 -5.477 1.00 66.31 180 LEU A C 1
ATOM 1463 O O . LEU A 1 180 ? 11.786 -6.308 -4.882 1.00 66.31 180 LEU A O 1
ATOM 1467 N N . TYR A 1 181 ? 10.991 -8.357 -5.382 1.00 65.25 181 TYR A N 1
ATOM 1468 C CA . TYR A 1 181 ? 9.765 -8.267 -4.592 1.00 65.25 181 TYR A CA 1
ATOM 1469 C C . TYR A 1 181 ? 10.041 -8.135 -3.085 1.00 65.25 181 TYR A C 1
ATOM 1471 O O . TYR A 1 181 ? 9.559 -7.193 -2.453 1.00 65.25 181 TYR A O 1
ATOM 1479 N N . HIS A 1 182 ? 10.886 -8.996 -2.506 1.00 65.06 182 HIS A N 1
ATOM 1480 C CA . HIS A 1 182 ? 11.202 -8.956 -1.067 1.00 65.06 182 HIS A CA 1
ATOM 1481 C C . HIS A 1 182 ? 11.954 -7.697 -0.633 1.00 65.06 182 HIS A C 1
ATOM 1483 O O . HIS A 1 182 ? 11.945 -7.319 0.542 1.00 65.06 182 HIS A O 1
ATOM 1489 N N . SER A 1 183 ? 12.609 -7.028 -1.572 1.00 65.56 183 SER A N 1
ATOM 1490 C CA . SER A 1 183 ? 13.378 -5.826 -1.287 1.00 65.56 183 SER A CA 1
ATOM 1491 C C . SER A 1 183 ? 12.519 -4.547 -1.192 1.00 65.56 183 SER A C 1
ATOM 1493 O O . SER A 1 183 ? 13.026 -3.502 -0.770 1.00 65.56 183 SER A O 1
ATOM 1495 N N . LEU A 1 184 ? 11.222 -4.603 -1.531 1.00 66.69 184 LEU A N 1
ATOM 1496 C CA . LEU A 1 184 ? 10.309 -3.457 -1.451 1.00 66.69 184 LEU A CA 1
ATOM 1497 C C . LEU A 1 184 ? 9.843 -3.212 -0.006 1.00 66.69 184 LEU A C 1
ATOM 1499 O O . LEU A 1 184 ? 9.161 -4.074 0.546 1.00 66.69 184 LEU A O 1
ATOM 1503 N N . PRO A 1 185 ? 10.151 -2.063 0.631 1.00 77.00 185 PRO A N 1
ATOM 1504 C CA . PRO A 1 185 ? 9.508 -1.693 1.890 1.00 77.00 185 PRO A CA 1
ATOM 1505 C C . PRO A 1 185 ? 7.989 -1.601 1.679 1.00 77.00 185 PRO A C 1
ATOM 1507 O O . PRO A 1 185 ? 7.536 -1.425 0.549 1.00 77.00 185 PRO A O 1
ATOM 1510 N N . THR A 1 186 ? 7.215 -1.736 2.753 1.00 86.75 186 THR A N 1
ATOM 1511 C CA . THR A 1 186 ? 5.747 -1.694 2.698 1.00 86.75 186 THR A CA 1
ATOM 1512 C C . THR A 1 186 ? 5.198 -0.885 3.871 1.00 86.75 186 THR A C 1
ATOM 1514 O O . THR A 1 186 ? 5.761 -0.886 4.970 1.00 86.75 186 THR A O 1
ATOM 1517 N N . LEU A 1 187 ? 4.118 -0.160 3.607 1.00 91.31 187 LEU A N 1
ATOM 1518 C CA . LEU A 1 187 ? 3.284 0.562 4.563 1.00 91.31 187 LEU A CA 1
ATOM 1519 C C . LEU A 1 187 ? 1.983 -0.197 4.841 1.00 91.31 187 LEU A C 1
ATOM 1521 O O . LEU A 1 187 ? 1.106 0.339 5.517 1.00 91.31 187 LEU A O 1
ATOM 1525 N N . THR A 1 188 ? 1.837 -1.415 4.317 1.00 91.50 188 THR A N 1
ATOM 1526 C CA . THR A 1 188 ? 0.647 -2.231 4.529 1.00 91.50 188 THR A CA 1
ATOM 1527 C C . THR A 1 188 ? 0.415 -2.484 6.011 1.00 91.50 188 THR A C 1
ATOM 1529 O O . THR A 1 188 ? 1.321 -2.823 6.778 1.00 91.50 188 THR A O 1
ATOM 1532 N N . LEU A 1 189 ? -0.838 -2.293 6.407 1.00 92.94 189 LEU A N 1
ATOM 1533 C CA . LEU A 1 189 ? -1.306 -2.467 7.770 1.00 92.94 189 LEU A CA 1
ATOM 1534 C C . LEU A 1 189 ? -2.172 -3.720 7.826 1.00 92.94 189 LEU A C 1
ATOM 1536 O O . LEU A 1 189 ? -2.994 -3.931 6.942 1.00 92.94 189 LEU A O 1
ATOM 1540 N N . SER A 1 190 ? -2.027 -4.535 8.858 1.00 91.75 190 SER A N 1
ATOM 1541 C CA . SER A 1 190 ? -2.861 -5.699 9.111 1.00 91.75 190 SER A CA 1
ATOM 1542 C C . SER A 1 190 ? -3.175 -5.791 10.591 1.00 91.75 190 SER A C 1
ATOM 1544 O O . SER A 1 190 ? -2.331 -5.520 11.449 1.00 91.75 190 SER A O 1
ATOM 1546 N N . ARG A 1 191 ? -4.408 -6.182 10.898 1.00 92.00 191 ARG A N 1
ATOM 1547 C CA . ARG A 1 191 ? -4.796 -6.544 12.253 1.00 92.00 191 ARG A CA 1
ATOM 1548 C C . ARG A 1 191 ? -5.935 -7.550 12.239 1.00 92.00 191 ARG A C 1
ATOM 1550 O O . ARG A 1 191 ? -6.911 -7.390 11.507 1.00 92.00 191 ARG A O 1
ATOM 1557 N N . SER A 1 192 ? -5.809 -8.538 13.113 1.00 91.56 192 SER A N 1
ATOM 1558 C CA . SER A 1 192 ? -6.840 -9.527 13.406 1.00 91.56 192 SER A CA 1
ATOM 1559 C C . SER A 1 192 ? -7.596 -9.144 14.673 1.00 91.56 192 SER A C 1
ATOM 1561 O O . SER A 1 192 ? -7.007 -8.644 15.638 1.00 91.56 192 SER A O 1
ATOM 1563 N N . TYR A 1 193 ? -8.900 -9.399 14.686 1.00 92.38 193 TYR A N 1
ATOM 1564 C CA . TYR A 1 193 ? -9.777 -9.124 15.820 1.00 92.38 193 TYR A CA 1
ATOM 1565 C C . TYR A 1 193 ? -10.665 -10.325 16.129 1.00 92.38 193 TYR A C 1
ATOM 1567 O O . TYR A 1 193 ? -11.144 -10.988 15.211 1.00 92.38 193 TYR A O 1
ATOM 1575 N N . ASP A 1 194 ? -10.941 -10.566 17.410 1.00 93.38 194 ASP A N 1
ATOM 1576 C CA . ASP A 1 194 ? -12.000 -11.485 17.828 1.00 93.38 194 ASP A CA 1
ATOM 1577 C C . ASP A 1 194 ? -13.344 -10.740 17.852 1.00 93.38 194 ASP A C 1
ATOM 1579 O O . ASP A 1 194 ? -13.589 -9.863 18.682 1.00 93.38 194 ASP A O 1
ATOM 1583 N N . ILE A 1 195 ? -14.237 -11.100 16.932 1.00 89.94 195 ILE A N 1
ATOM 1584 C CA . ILE A 1 195 ? -15.572 -10.513 16.780 1.00 89.94 195 ILE A CA 1
ATOM 1585 C C . ILE A 1 195 ? -16.389 -10.659 18.071 1.00 89.94 195 ILE A C 1
ATOM 1587 O O . ILE A 1 195 ? -17.163 -9.762 18.411 1.00 89.94 195 ILE A O 1
ATOM 1591 N N . LEU A 1 196 ? -16.236 -11.765 18.805 1.00 90.00 196 LEU A N 1
ATOM 1592 C CA . LEU A 1 196 ? -16.973 -11.987 20.048 1.00 90.00 196 LEU A CA 1
ATOM 1593 C C . LEU A 1 196 ? -16.514 -11.013 21.136 1.00 90.00 196 LEU A C 1
ATOM 1595 O O . LEU A 1 196 ? -17.346 -10.517 21.896 1.00 90.00 196 LEU A O 1
ATOM 1599 N N . GLU A 1 197 ? -15.219 -10.705 21.199 1.00 89.00 197 GLU A N 1
ATOM 1600 C CA . GLU A 1 197 ? -14.681 -9.701 22.122 1.00 89.00 197 GLU A CA 1
ATOM 1601 C C . GLU A 1 197 ? -15.095 -8.283 21.734 1.00 89.00 197 GLU A C 1
ATOM 1603 O O .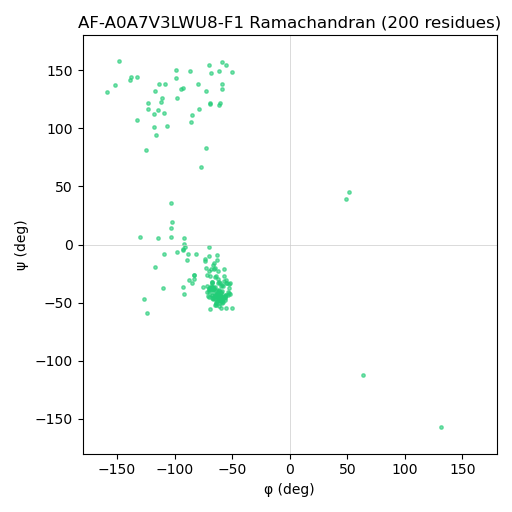 GLU A 1 197 ? -15.448 -7.487 22.609 1.00 89.00 197 GLU A O 1
ATOM 1608 N N . MET A 1 198 ? -15.118 -7.979 20.433 1.00 87.31 198 MET A N 1
ATOM 1609 C CA . MET A 1 198 ? -15.580 -6.683 19.931 1.00 87.31 198 MET A CA 1
ATOM 1610 C C . MET A 1 198 ? -17.034 -6.439 20.343 1.00 87.31 198 MET A C 1
ATOM 1612 O O . MET A 1 198 ? -17.343 -5.394 20.902 1.00 87.31 198 MET A O 1
ATOM 1616 N N . ILE A 1 199 ? -17.918 -7.424 20.143 1.00 85.25 199 ILE A N 1
ATOM 1617 C CA . ILE A 1 199 ? -19.344 -7.301 20.489 1.00 85.25 199 ILE A CA 1
ATOM 1618 C C . ILE A 1 199 ? -19.560 -7.191 22.005 1.00 85.25 199 ILE A C 1
ATOM 1620 O O . ILE A 1 199 ? -20.449 -6.467 22.437 1.00 85.25 199 ILE A O 1
ATOM 1624 N N . ARG A 1 200 ? -18.767 -7.890 22.828 1.00 82.69 200 ARG A N 1
ATOM 1625 C CA . ARG A 1 200 ? -18.899 -7.854 24.301 1.00 82.69 200 ARG A CA 1
ATOM 1626 C C . ARG A 1 200 ? -18.427 -6.546 24.936 1.00 82.69 200 ARG A C 1
ATOM 1628 O O . ARG A 1 200 ? -18.767 -6.288 26.086 1.00 82.69 200 ARG A O 1
ATOM 1635 N N . SER A 1 201 ? -17.607 -5.781 24.222 1.00 70.62 201 SER A N 1
ATOM 1636 C CA . SER A 1 201 ? -16.997 -4.540 24.711 1.00 70.62 201 SER A CA 1
ATOM 1637 C C . SER A 1 201 ? -17.831 -3.287 24.398 1.00 70.62 201 SER A C 1
ATOM 1639 O O . SER A 1 201 ? -17.390 -2.185 24.728 1.00 70.62 201 SER A O 1
ATOM 1641 N N . ALA A 1 202 ? -18.992 -3.450 23.752 1.00 65.69 202 ALA A N 1
ATOM 1642 C CA . ALA A 1 202 ? -19.951 -2.396 23.408 1.00 65.69 202 ALA A CA 1
ATOM 1643 C C . ALA A 1 202 ? -21.153 -2.369 24.354 1.00 65.69 202 ALA A C 1
ATOM 1645 O O . ALA A 1 202 ? -21.685 -1.255 24.561 1.00 65.69 202 ALA A O 1
#

Solvent-accessible surface area (backbone atoms only — not comparable to full-atom values): 10963 Å² total; per-residue (Å²): 106,64,90,34,57,78,63,79,61,50,80,76,44,46,34,59,87,70,76,62,65,69,60,30,27,52,32,32,32,54,24,46,46,54,51,25,44,46,60,74,44,38,53,76,49,51,66,78,38,85,78,75,54,68,24,74,72,68,66,40,56,72,56,37,33,81,52,32,50,46,76,47,75,61,91,57,36,38,38,42,36,36,45,45,44,65,35,36,52,43,37,48,50,31,54,51,44,37,69,72,49,39,51,59,37,54,64,44,24,78,77,37,70,71,41,32,50,49,27,64,73,46,46,47,56,54,48,53,53,31,46,50,49,19,34,53,46,46,42,54,16,49,50,51,38,61,76,65,64,43,58,50,40,69,77,23,53,25,63,64,62,56,51,66,74,47,52,87,76,52,70,89,89,40,66,72,60,52,53,56,57,75,68,49,62,64,59,29,31,36,51,75,42,53,50,66,60,24,53,72,74,104

Radius of gyration: 18.51 Å; Cα contacts (8 Å, |Δi|>4): 259; chains: 1; bounding box: 42×39×56 Å

Mean predicted aligned error: 6.45 Å

pLDDT: mean 85.74, std 11.08, range [51.31, 97.0]